Protein AF-A0AAW0W9K1-F1 (afdb_monomer_lite)

Secondary structure (DSSP, 8-state):
-----TT--HHHHHHHHHHHHHHHHHS--------HHHHHHSSTTTT---SSHHHHHHHHHH-SBTTBSS--HHHHHHHHH----S--TT-HHHHHHHHHHHHS-HHHHTTSPPPPTT-S----S----TTSS-HHHHHHHHHHHHHHHHHHHHHHTT-HHHHHHHHHIIIIIIIIIIIHHHHHHHHTSS-HHHHHHHHHHHHHHHHHHHHHHTTT-HHHHHHHHTTSPPSSTT--SSGGGSPPPPHHHHGGG--HHHHHHHHHHHHHHHHHHHHHHHTT--TTS-EEEEEEESSHHHHHHHHHTHHHHHHHHTEEEEEEESSPPTT-EEEEEETTEEEEEE--

Radius of gyration: 24.86 Å; chains: 1; bounding box: 57×65×50 Å

Structure (mmCIF, N/CA/C/O backbone):
data_AF-A0AAW0W9K1-F1
#
_entry.id   AF-A0AAW0W9K1-F1
#
loop_
_atom_site.group_PDB
_atom_site.id
_atom_site.type_symbol
_atom_site.label_atom_id
_atom_site.label_alt_id
_atom_site.label_comp_id
_atom_site.label_asym_id
_atom_site.label_entity_id
_atom_site.label_seq_id
_atom_site.pdbx_PDB_ins_code
_atom_site.Cartn_x
_atom_site.Cartn_y
_atom_site.Cartn_z
_atom_site.occupancy
_atom_site.B_iso_or_equiv
_atom_site.auth_seq_id
_atom_site.auth_comp_id
_atom_site.auth_asym_id
_atom_site.auth_atom_id
_atom_site.pdbx_PDB_model_num
ATOM 1 N N . MET A 1 1 ? -14.423 11.095 -11.049 1.00 31.77 1 MET A N 1
ATOM 2 C CA . MET A 1 1 ? -13.761 12.255 -11.684 1.00 31.77 1 MET A CA 1
ATOM 3 C C . MET A 1 1 ? -13.538 13.307 -10.612 1.00 31.77 1 MET A C 1
ATOM 5 O O . MET A 1 1 ? -14.506 13.911 -10.169 1.00 31.77 1 MET A O 1
ATOM 9 N N . MET A 1 2 ? -12.306 13.448 -10.113 1.00 26.94 2 MET A N 1
ATOM 10 C CA . MET A 1 2 ? -11.970 14.554 -9.212 1.00 26.94 2 MET A CA 1
ATOM 11 C C . MET A 1 2 ? -12.213 15.862 -9.958 1.00 26.94 2 MET A C 1
ATOM 13 O O . MET A 1 2 ? -11.705 16.059 -11.059 1.00 26.94 2 MET A O 1
ATOM 17 N N . ASN A 1 3 ? -13.048 16.708 -9.366 1.00 25.22 3 ASN A N 1
ATOM 18 C CA . ASN A 1 3 ? -13.395 18.020 -9.876 1.00 25.22 3 ASN A CA 1
ATOM 19 C C . ASN A 1 3 ? -12.172 18.924 -9.666 1.00 25.22 3 ASN A C 1
ATOM 21 O O . ASN A 1 3 ? -12.017 19.556 -8.623 1.00 25.22 3 ASN A O 1
ATOM 25 N N . ILE A 1 4 ? -11.244 18.884 -10.621 1.00 32.34 4 ILE A N 1
ATOM 26 C CA . ILE A 1 4 ? -10.146 19.842 -10.719 1.00 32.34 4 ILE A CA 1
ATOM 27 C C . ILE A 1 4 ? -10.834 21.186 -10.947 1.00 32.34 4 ILE A C 1
ATOM 29 O O . ILE A 1 4 ? -11.556 21.341 -11.932 1.00 32.34 4 ILE A O 1
ATOM 33 N N . GLY A 1 5 ? -10.719 22.093 -9.976 1.00 33.09 5 GLY A N 1
ATOM 34 C CA . GLY A 1 5 ? -11.473 23.342 -9.936 1.00 33.09 5 GLY A CA 1
ATOM 35 C C . GLY A 1 5 ? -11.502 24.048 -11.291 1.00 33.09 5 GLY A C 1
ATOM 36 O O . GLY A 1 5 ? -10.488 24.166 -11.978 1.00 33.09 5 GLY A O 1
ATOM 37 N N . THR A 1 6 ? -12.680 24.548 -11.653 1.00 34.44 6 THR A N 1
ATOM 38 C CA . THR A 1 6 ? -13.016 25.268 -12.893 1.00 34.44 6 THR A CA 1
ATOM 39 C C . THR A 1 6 ? -12.238 26.579 -13.107 1.00 34.44 6 THR A C 1
ATOM 41 O O . THR A 1 6 ? -12.632 27.405 -13.926 1.00 34.44 6 THR A O 1
ATOM 44 N N . SER A 1 7 ? -11.146 26.806 -12.375 1.00 39.44 7 SER A N 1
ATOM 45 C CA . SER A 1 7 ? -10.300 27.996 -12.438 1.00 39.44 7 SER A CA 1
ATOM 46 C C . SER A 1 7 ? -8.944 27.765 -13.111 1.00 39.44 7 SER A C 1
ATOM 48 O O . SER A 1 7 ? -8.273 28.744 -13.433 1.00 39.44 7 SER A O 1
ATOM 50 N N . PHE A 1 8 ? -8.524 26.521 -13.376 1.00 39.62 8 PHE A N 1
ATOM 51 C CA . PHE A 1 8 ? -7.256 26.295 -14.073 1.00 39.62 8 PHE A CA 1
ATOM 52 C C . PHE A 1 8 ? -7.430 26.489 -15.583 1.00 39.62 8 PHE A C 1
ATOM 54 O O . PHE A 1 8 ? -7.832 25.581 -16.307 1.00 39.62 8 PHE A O 1
ATOM 61 N N . LYS A 1 9 ? -7.137 27.703 -16.058 1.00 36.34 9 LYS A N 1
ATOM 62 C CA . LYS A 1 9 ? -7.071 28.047 -17.483 1.00 36.34 9 LYS A CA 1
ATOM 63 C C . LYS A 1 9 ? -5.614 27.962 -17.968 1.00 36.34 9 LYS A C 1
ATOM 65 O O . LYS A 1 9 ? -4.853 28.905 -17.740 1.00 36.34 9 LYS A O 1
ATOM 70 N N . PRO A 1 10 ? -5.215 26.898 -18.692 1.00 36.62 10 PRO A N 1
ATOM 71 C CA . PRO A 1 10 ? -3.811 26.634 -19.037 1.00 36.62 10 PRO A CA 1
ATOM 72 C C . PRO A 1 10 ? -3.158 27.745 -19.873 1.00 36.62 10 PRO A C 1
ATOM 74 O O . PRO A 1 10 ? -1.962 27.993 -19.781 1.00 36.62 10 PRO A O 1
ATOM 77 N N . TYR A 1 11 ? -3.951 28.438 -20.694 1.00 33.91 11 TYR A N 1
ATOM 78 C CA . TYR A 1 11 ? -3.460 29.483 -21.595 1.00 33.91 11 TYR A CA 1
ATOM 79 C C . TYR A 1 11 ? -3.303 30.856 -20.926 1.00 33.91 11 TYR A C 1
ATOM 81 O O . TYR A 1 11 ? -2.473 31.649 -21.370 1.00 33.91 11 TYR A O 1
ATOM 89 N N . GLU A 1 12 ? -4.075 31.150 -19.874 1.00 40.25 12 GLU A N 1
ATOM 90 C CA . GLU A 1 12 ? -3.893 32.369 -19.069 1.00 40.25 12 GLU A CA 1
ATOM 91 C C . GLU A 1 12 ? -2.700 32.192 -18.122 1.00 40.25 12 GLU A C 1
ATOM 93 O O . GLU A 1 12 ? -1.848 33.077 -18.066 1.00 40.25 12 GLU A O 1
ATOM 98 N N . SER A 1 13 ? -2.545 31.013 -17.505 1.00 48.06 13 SER A N 1
ATOM 99 C CA . SER A 1 13 ? -1.394 30.705 -16.647 1.00 48.06 13 SER A CA 1
ATOM 100 C C . SER A 1 13 ? -0.069 30.640 -17.411 1.00 48.06 13 SER A C 1
ATOM 102 O O . SER A 1 13 ? 0.932 31.096 -16.881 1.00 48.06 13 SER A O 1
ATOM 104 N N . LEU A 1 14 ? -0.039 30.171 -18.669 1.00 39.91 14 LEU A N 1
ATOM 105 C CA . LEU A 1 14 ? 1.158 30.203 -19.532 1.00 39.91 14 LEU A CA 1
ATOM 106 C C . LEU A 1 14 ? 1.544 31.614 -19.998 1.00 39.91 14 LEU A C 1
ATOM 108 O O . LEU A 1 14 ? 2.726 31.889 -20.209 1.00 39.91 14 LEU A O 1
ATOM 112 N N . LYS A 1 15 ? 0.570 32.514 -20.188 1.00 43.31 15 LYS A N 1
ATOM 113 C CA . LYS A 1 15 ? 0.836 33.928 -20.502 1.00 43.31 15 LYS A CA 1
ATOM 114 C C . LYS A 1 15 ? 1.307 34.687 -19.268 1.00 43.31 15 LYS A C 1
ATOM 116 O O . LYS A 1 15 ? 2.233 35.481 -19.387 1.00 43.31 15 LYS A O 1
ATOM 121 N N . GLU A 1 16 ? 0.719 34.408 -18.108 1.00 44.38 16 GLU A N 1
ATOM 122 C CA . GLU A 1 16 ? 1.184 34.888 -16.804 1.00 44.38 16 GLU A CA 1
ATOM 123 C C . GLU A 1 16 ? 2.591 34.359 -16.505 1.00 44.38 16 GLU A C 1
ATOM 125 O O . GLU A 1 16 ? 3.461 35.160 -16.200 1.00 44.38 16 GLU A O 1
ATOM 130 N N . LEU A 1 17 ? 2.880 33.071 -16.729 1.00 41.50 17 LEU A N 1
ATOM 131 C CA . LEU A 1 17 ? 4.225 32.489 -16.619 1.00 41.50 17 LEU A CA 1
ATOM 132 C C . LEU A 1 17 ? 5.210 33.142 -17.583 1.00 41.50 17 LEU A C 1
ATOM 134 O O . LEU A 1 17 ? 6.280 33.547 -17.156 1.00 41.50 17 LEU A O 1
ATOM 138 N N . HIS A 1 18 ? 4.867 33.319 -18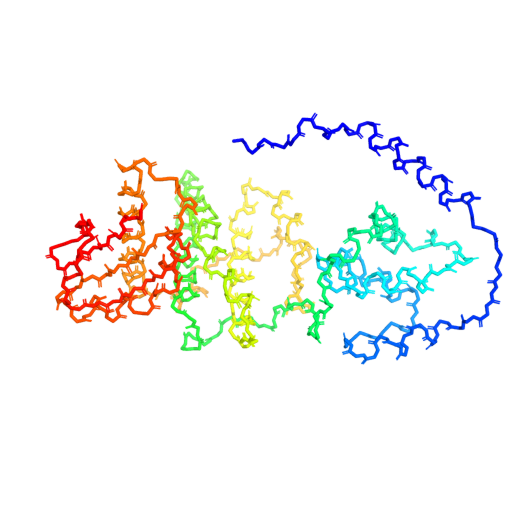.861 1.00 49.00 18 HIS A N 1
ATOM 139 C CA . HIS A 1 18 ? 5.739 34.030 -19.802 1.00 49.00 18 HIS A CA 1
ATOM 140 C C . HIS A 1 18 ? 5.954 35.492 -19.412 1.00 49.00 18 HIS A C 1
ATOM 142 O O . HIS A 1 18 ? 7.050 36.015 -19.595 1.00 49.00 18 HIS A O 1
ATOM 148 N N . LYS A 1 19 ? 4.930 36.158 -18.870 1.00 49.25 19 LYS A N 1
ATOM 149 C CA . LYS A 1 19 ? 5.015 37.532 -18.374 1.00 49.25 19 LYS A CA 1
ATOM 150 C C . LYS A 1 19 ? 5.842 37.600 -17.095 1.00 49.25 19 LYS A C 1
ATOM 152 O O . LYS A 1 19 ? 6.643 38.514 -16.982 1.00 49.25 19 LYS A O 1
ATOM 157 N N . MET A 1 20 ? 5.724 36.642 -16.181 1.00 46.06 20 MET A N 1
ATOM 158 C CA . MET A 1 20 ? 6.533 36.522 -14.965 1.00 46.06 20 MET A CA 1
ATOM 159 C C . MET A 1 20 ? 7.979 36.169 -15.299 1.00 46.06 20 MET A C 1
ATOM 161 O O . MET A 1 20 ? 8.873 36.781 -14.737 1.00 46.06 20 MET A O 1
ATOM 165 N N . VAL A 1 21 ? 8.222 35.278 -16.262 1.00 48.09 21 VAL A N 1
ATOM 166 C CA . VAL A 1 21 ? 9.557 34.960 -16.790 1.00 48.09 21 VAL A CA 1
ATOM 167 C C . VAL A 1 21 ? 10.165 36.192 -17.460 1.00 48.09 21 VAL A C 1
ATOM 169 O O . VAL A 1 21 ? 11.294 36.538 -17.137 1.00 48.09 21 VAL A O 1
ATOM 172 N N . LYS A 1 22 ? 9.415 36.933 -18.289 1.00 47.81 22 LYS A N 1
ATOM 173 C CA . LYS A 1 22 ? 9.872 38.217 -18.855 1.00 47.81 22 LYS A CA 1
ATOM 174 C C . LYS A 1 22 ? 10.127 39.283 -17.790 1.00 47.81 22 LYS A C 1
ATOM 176 O O . LYS A 1 22 ? 11.144 39.957 -17.834 1.00 47.81 22 LYS A O 1
ATOM 181 N N . THR A 1 23 ? 9.236 39.416 -16.811 1.00 41.53 23 THR A N 1
ATOM 182 C CA . THR A 1 23 ? 9.352 40.409 -15.729 1.00 41.53 23 THR A CA 1
ATOM 183 C C . THR A 1 23 ? 10.507 40.060 -14.788 1.00 41.53 23 THR A C 1
ATOM 185 O O . THR A 1 23 ? 11.193 40.957 -14.307 1.00 41.53 23 THR A O 1
ATOM 188 N N . ALA A 1 24 ? 10.763 38.770 -14.554 1.00 43.19 24 ALA A N 1
ATOM 189 C CA . ALA A 1 24 ? 11.923 38.273 -13.818 1.00 43.19 24 ALA A CA 1
ATOM 190 C C . ALA A 1 24 ? 13.224 38.445 -14.617 1.00 43.19 24 ALA A C 1
ATOM 192 O O . ALA A 1 24 ? 14.259 38.734 -14.028 1.00 43.19 24 ALA A O 1
ATOM 193 N N . GLN A 1 25 ? 13.174 38.335 -15.949 1.00 39.94 25 GLN A N 1
ATOM 194 C CA . GLN A 1 25 ? 14.300 38.636 -16.839 1.00 39.94 25 GLN A CA 1
ATOM 195 C C . GLN A 1 25 ? 14.608 40.144 -16.925 1.00 39.94 25 GLN A C 1
ATOM 197 O O . GLN A 1 25 ? 15.769 40.509 -17.081 1.00 39.94 25 GLN A O 1
ATOM 202 N N . GLU A 1 26 ? 13.607 41.024 -16.797 1.00 39.19 26 GLU A N 1
ATOM 203 C CA . GLU A 1 26 ? 13.750 42.483 -16.961 1.00 39.19 26 GLU A CA 1
ATOM 204 C C . GLU A 1 26 ? 14.045 43.257 -15.653 1.00 39.19 26 GLU A C 1
ATOM 206 O O . GLU A 1 26 ? 14.512 44.392 -15.721 1.00 39.19 26 GLU A O 1
ATOM 211 N N . LYS A 1 27 ? 13.820 42.683 -14.456 1.00 39.69 27 LYS A N 1
ATOM 212 C CA . LYS A 1 27 ? 13.984 43.391 -13.159 1.00 39.69 27 LYS A CA 1
ATOM 213 C C . LYS A 1 27 ? 15.337 43.242 -12.450 1.00 39.69 27 LYS A C 1
ATOM 215 O O . LYS A 1 27 ? 15.500 43.795 -11.363 1.00 39.69 27 LYS A O 1
ATOM 220 N N . VAL A 1 28 ? 16.314 42.535 -13.012 1.00 36.81 28 VAL A N 1
ATOM 221 C CA . VAL A 1 28 ? 17.568 42.234 -12.296 1.00 36.81 28 VAL A CA 1
ATOM 222 C C . VAL A 1 28 ? 18.696 43.165 -12.753 1.00 36.81 28 VAL A C 1
ATOM 224 O O . VAL A 1 28 ? 19.412 42.875 -13.706 1.00 36.81 28 VAL A O 1
ATOM 227 N N . MET A 1 29 ? 18.872 44.290 -12.049 1.00 30.08 29 MET A N 1
ATOM 228 C CA . MET A 1 29 ? 20.077 45.126 -12.127 1.00 30.08 29 MET A CA 1
ATOM 229 C C . MET A 1 29 ? 20.538 45.623 -10.734 1.00 30.08 29 MET A C 1
ATOM 231 O O . MET A 1 29 ? 19.895 46.469 -10.127 1.00 30.08 29 MET A O 1
ATOM 235 N N . VAL A 1 30 ? 21.720 45.117 -10.332 1.00 35.28 30 VAL A N 1
ATOM 236 C CA . VAL A 1 30 ? 22.804 45.678 -9.473 1.00 35.28 30 VAL A CA 1
ATOM 237 C C . VAL A 1 30 ? 22.612 45.849 -7.940 1.00 35.28 30 VAL A C 1
ATOM 239 O O . VAL A 1 30 ? 21.916 46.749 -7.494 1.00 35.28 30 VAL A O 1
ATOM 242 N N . GLN A 1 31 ? 23.358 45.077 -7.124 1.00 32.41 31 GLN A N 1
ATOM 243 C CA . GLN A 1 31 ? 24.575 45.445 -6.338 1.00 32.41 31 GLN A CA 1
ATOM 244 C C . GLN A 1 31 ? 25.013 44.253 -5.446 1.00 32.41 31 GLN A C 1
ATOM 246 O O . GLN A 1 31 ? 24.199 43.632 -4.773 1.00 32.41 31 GLN A O 1
ATOM 251 N N . THR A 1 32 ? 26.303 43.902 -5.478 1.00 36.78 32 THR A N 1
ATOM 252 C CA . THR A 1 32 ? 26.919 42.729 -4.817 1.00 36.78 32 THR A CA 1
ATOM 253 C C . THR A 1 32 ? 27.469 43.063 -3.435 1.00 36.78 32 THR A C 1
ATOM 255 O O . THR A 1 32 ? 28.035 44.144 -3.306 1.00 36.78 32 THR A O 1
ATOM 258 N N . ASN A 1 33 ? 27.444 42.123 -2.471 1.00 36.28 33 ASN A N 1
ATOM 259 C CA . ASN A 1 33 ? 28.525 42.024 -1.466 1.00 36.28 33 ASN A CA 1
ATOM 260 C C . ASN A 1 33 ? 28.631 40.726 -0.625 1.00 36.28 33 ASN A C 1
ATOM 262 O O . ASN A 1 33 ? 29.348 40.736 0.375 1.00 36.28 33 ASN A O 1
ATOM 266 N N . THR A 1 34 ? 28.025 39.592 -1.000 1.00 41.81 34 THR A N 1
ATOM 267 C CA . THR A 1 34 ? 28.173 38.350 -0.204 1.00 41.81 34 THR A CA 1
ATOM 268 C C . THR A 1 34 ? 28.628 37.152 -1.043 1.00 41.81 34 THR A C 1
ATOM 270 O O . THR A 1 34 ? 27.971 36.821 -2.030 1.00 41.81 34 THR A O 1
ATOM 273 N N . PRO A 1 35 ? 29.748 36.488 -0.687 1.00 44.81 35 PRO A N 1
ATOM 274 C CA . PRO A 1 35 ? 30.224 35.305 -1.398 1.00 44.81 35 PRO A CA 1
ATOM 275 C C . PRO A 1 35 ? 29.317 34.088 -1.152 1.00 44.81 35 PRO A C 1
ATOM 277 O O . PRO A 1 35 ? 28.774 33.908 -0.063 1.00 44.81 35 PRO A O 1
ATOM 280 N N . PHE A 1 36 ? 29.194 33.221 -2.164 1.00 46.78 36 PHE A N 1
ATOM 281 C CA . PHE A 1 36 ? 28.363 32.003 -2.152 1.00 46.78 36 PHE A CA 1
ATOM 282 C C . PHE A 1 36 ? 28.720 31.024 -1.011 1.00 46.78 36 PHE A C 1
ATOM 284 O O . PHE A 1 36 ? 27.867 30.288 -0.531 1.00 46.78 36 PHE A O 1
ATOM 291 N N . SER A 1 37 ? 29.950 31.074 -0.491 1.00 43.03 37 SER A N 1
ATOM 292 C CA . SER A 1 37 ? 30.383 30.312 0.691 1.00 43.03 37 SER A CA 1
ATOM 293 C C . SER A 1 37 ? 29.720 30.753 2.006 1.00 43.03 37 SER A C 1
ATOM 295 O O . SER A 1 37 ? 29.687 29.986 2.966 1.00 43.03 37 SER A O 1
ATOM 297 N N . SER A 1 38 ? 29.169 31.969 2.075 1.00 44.28 38 SER A N 1
ATOM 298 C CA . SER A 1 38 ? 28.389 32.440 3.228 1.00 44.28 38 SER A CA 1
ATOM 299 C C . SER A 1 38 ? 26.929 31.974 3.180 1.00 44.28 38 SER A C 1
ATOM 301 O O . SER A 1 38 ? 26.322 31.829 4.239 1.00 44.28 38 SER A O 1
ATOM 303 N N . LEU A 1 39 ? 26.386 31.690 1.984 1.00 47.09 39 LEU A N 1
ATOM 304 C CA . LEU A 1 39 ? 25.030 31.144 1.797 1.00 47.09 39 LEU A CA 1
ATOM 305 C C . LEU A 1 39 ? 24.888 29.735 2.398 1.00 47.09 39 LEU A C 1
ATOM 307 O O . LEU A 1 39 ? 23.834 29.374 2.909 1.00 47.09 39 LEU A O 1
ATOM 311 N N . THR A 1 40 ? 25.956 28.941 2.366 1.00 44.16 40 THR A N 1
ATOM 312 C CA . THR A 1 40 ? 25.930 27.517 2.736 1.00 44.16 40 THR A CA 1
ATOM 313 C C . THR A 1 40 ? 26.240 27.278 4.212 1.00 44.16 40 THR A C 1
ATOM 315 O O . THR A 1 40 ? 25.810 26.281 4.786 1.00 44.16 40 THR A O 1
ATOM 318 N N . ASN A 1 41 ? 26.909 28.230 4.872 1.00 42.56 41 ASN A N 1
ATOM 319 C CA . ASN A 1 41 ? 27.214 28.163 6.304 1.00 42.56 41 ASN A CA 1
ATOM 320 C C . ASN A 1 41 ? 25.976 28.318 7.209 1.00 42.56 41 ASN A C 1
ATOM 322 O O . ASN A 1 41 ? 26.016 27.852 8.344 1.00 42.56 41 ASN A O 1
ATOM 326 N N . HIS A 1 42 ? 24.886 28.941 6.738 1.00 41.19 42 HIS A N 1
ATOM 327 C CA . HIS A 1 42 ? 23.617 29.034 7.486 1.00 41.19 42 HIS A CA 1
ATOM 328 C C . HIS A 1 42 ? 22.713 27.804 7.309 1.00 41.19 42 HIS A C 1
ATOM 330 O O . HIS A 1 42 ? 21.875 27.536 8.161 1.00 41.19 42 HIS A O 1
ATOM 336 N N . ILE A 1 43 ? 22.930 27.014 6.254 1.00 45.31 43 ILE A N 1
ATOM 337 C CA . ILE A 1 43 ? 22.190 25.769 5.967 1.00 45.31 43 ILE A CA 1
ATOM 338 C C . ILE A 1 43 ? 22.866 24.557 6.651 1.00 45.31 43 ILE A C 1
ATOM 340 O O . ILE A 1 43 ? 22.422 23.418 6.548 1.00 45.31 43 ILE A O 1
ATOM 344 N N . ARG A 1 44 ? 23.916 24.812 7.448 1.00 41.00 44 ARG A N 1
ATOM 345 C CA . ARG A 1 44 ? 24.716 23.821 8.186 1.00 41.00 44 ARG A CA 1
ATOM 346 C C . ARG A 1 44 ? 23.909 22.953 9.165 1.00 41.00 44 ARG A C 1
ATOM 348 O O . ARG A 1 44 ? 24.422 21.925 9.585 1.00 41.00 44 ARG A O 1
ATOM 355 N N . ASN A 1 45 ? 22.674 23.336 9.497 1.00 34.50 45 ASN A N 1
ATOM 356 C CA . ASN A 1 45 ? 21.811 22.576 10.403 1.00 34.50 45 ASN A CA 1
ATOM 357 C C . ASN A 1 45 ? 20.995 21.456 9.728 1.00 34.50 45 ASN A C 1
ATOM 359 O O . ASN A 1 45 ? 20.499 20.603 10.452 1.00 34.50 45 ASN A O 1
ATOM 363 N N . ASN A 1 46 ? 20.906 21.401 8.389 1.00 42.69 46 ASN A N 1
ATOM 364 C CA . ASN A 1 46 ? 19.980 20.491 7.686 1.00 42.69 46 ASN A CA 1
ATOM 365 C C . ASN A 1 46 ? 20.673 19.495 6.731 1.00 42.69 46 ASN A C 1
ATOM 367 O O . ASN A 1 46 ? 20.107 19.135 5.710 1.00 42.69 46 ASN A O 1
ATOM 371 N N . ASN A 1 47 ? 21.905 19.054 7.019 1.00 45.81 47 ASN A N 1
ATOM 372 C CA . ASN A 1 47 ? 22.625 17.989 6.284 1.00 45.81 47 ASN A CA 1
ATOM 373 C C . ASN A 1 47 ? 22.956 18.213 4.785 1.00 45.81 47 ASN A C 1
ATOM 375 O O . ASN A 1 47 ? 23.602 17.352 4.186 1.00 45.81 47 ASN A O 1
ATOM 379 N N . TYR A 1 48 ? 22.635 19.363 4.180 1.00 51.62 48 TYR A N 1
ATOM 380 C CA . TYR A 1 48 ? 23.022 19.671 2.795 1.00 51.62 48 TYR A CA 1
ATOM 381 C C . TYR A 1 48 ? 24.144 20.701 2.693 1.00 51.62 48 TYR A C 1
ATOM 383 O O . TYR A 1 48 ? 24.074 21.807 3.232 1.00 51.62 48 TYR A O 1
ATOM 391 N N . HIS A 1 49 ? 25.172 20.353 1.923 1.00 54.19 49 HIS A N 1
ATOM 392 C CA . HIS A 1 49 ? 26.282 21.234 1.585 1.00 54.19 49 HIS A CA 1
ATOM 393 C C . HIS A 1 49 ? 26.395 21.346 0.062 1.00 54.19 49 HIS A C 1
ATOM 395 O O . HIS A 1 49 ? 26.889 20.425 -0.579 1.00 54.19 49 HIS A O 1
ATOM 401 N N . TRP A 1 50 ? 25.962 22.472 -0.517 1.00 63.28 50 TRP A N 1
ATOM 402 C CA . TRP A 1 50 ? 26.234 22.787 -1.927 1.00 63.28 50 TRP A CA 1
ATOM 403 C C . TRP A 1 50 ? 27.435 23.726 -2.015 1.00 63.28 50 TRP A C 1
ATOM 405 O O . TRP A 1 50 ? 27.353 24.884 -1.626 1.00 63.28 50 TRP A O 1
ATOM 415 N N . GLY A 1 51 ? 28.562 23.258 -2.535 1.00 58.41 51 GLY A N 1
ATOM 416 C CA . GLY A 1 51 ? 29.748 24.076 -2.785 1.00 58.41 51 GLY A CA 1
ATOM 417 C C . GLY A 1 51 ? 29.579 25.062 -3.946 1.00 58.41 51 GLY A C 1
ATOM 418 O O . GLY A 1 51 ? 30.332 26.034 -4.041 1.00 58.41 51 GLY A O 1
ATOM 419 N N . SER A 1 52 ? 28.586 24.852 -4.819 1.00 69.75 52 SER A N 1
ATOM 420 C CA . SER A 1 52 ? 28.373 25.647 -6.034 1.00 69.75 52 SER A CA 1
ATOM 421 C C . SER A 1 52 ? 26.907 25.688 -6.502 1.00 69.75 52 SER A C 1
ATOM 423 O O . SER A 1 52 ? 26.098 24.825 -6.165 1.00 69.75 52 SER A O 1
ATOM 425 N N . LEU A 1 53 ? 26.564 26.670 -7.352 1.00 77.06 53 LEU A N 1
ATOM 426 C CA . LEU A 1 53 ? 25.265 26.716 -8.051 1.00 77.06 53 LEU A CA 1
ATOM 427 C C . LEU A 1 53 ? 25.047 25.501 -8.970 1.00 77.06 53 LEU A C 1
ATOM 429 O O . LEU A 1 53 ? 23.908 25.100 -9.200 1.00 77.06 53 LEU A O 1
ATOM 433 N N . SER A 1 54 ? 26.134 24.907 -9.474 1.00 77.19 54 SER A N 1
ATOM 434 C CA . SER A 1 54 ? 26.081 23.704 -10.305 1.00 77.19 54 SER A CA 1
ATOM 435 C C . SER A 1 54 ? 25.609 22.490 -9.507 1.00 77.19 54 SER A C 1
ATOM 437 O O . SER A 1 54 ? 24.758 21.748 -9.984 1.00 77.19 54 SER A O 1
ATOM 439 N N . GLU A 1 55 ? 26.111 22.304 -8.285 1.00 75.44 55 GLU A N 1
ATOM 440 C CA . GLU A 1 55 ? 25.691 21.204 -7.403 1.00 75.44 55 GLU A CA 1
ATOM 441 C C . GLU A 1 55 ? 24.227 21.331 -6.979 1.00 75.44 55 GLU A C 1
ATOM 443 O O . GLU A 1 55 ? 23.488 20.345 -6.957 1.00 75.44 55 GLU A O 1
ATOM 448 N N . LEU A 1 56 ? 23.776 22.555 -6.700 1.00 80.25 56 LEU A N 1
ATOM 449 C CA . LEU A 1 56 ? 22.370 22.816 -6.409 1.00 80.25 56 LEU A CA 1
ATOM 450 C C . LEU A 1 56 ? 21.480 22.523 -7.631 1.00 80.25 56 LEU A C 1
ATOM 452 O O . LEU A 1 56 ? 20.423 21.912 -7.492 1.00 80.25 56 LEU A O 1
ATOM 456 N N . ASN A 1 57 ? 21.909 22.909 -8.838 1.00 83.62 57 ASN A N 1
ATOM 457 C CA . ASN A 1 57 ? 21.186 22.595 -10.072 1.00 83.62 57 ASN A CA 1
ATOM 458 C C . ASN A 1 57 ? 21.102 21.081 -10.331 1.00 83.62 57 ASN A C 1
ATOM 460 O O . ASN A 1 57 ? 20.040 20.605 -10.726 1.00 83.62 57 ASN A O 1
ATOM 464 N N . GLU A 1 58 ? 22.177 20.328 -10.081 1.00 81.44 58 GLU A N 1
ATOM 465 C CA . GLU A 1 58 ? 22.143 18.861 -10.170 1.00 81.44 58 GLU A CA 1
ATOM 466 C C . GLU A 1 58 ? 21.235 18.239 -9.103 1.00 81.44 58 GLU A C 1
ATOM 468 O O . GLU A 1 58 ? 20.518 17.288 -9.390 1.00 81.44 58 GLU A O 1
ATOM 473 N N . THR A 1 59 ? 21.169 18.802 -7.896 1.00 79.06 59 THR A N 1
ATOM 474 C CA . THR A 1 59 ? 20.227 18.332 -6.863 1.00 79.06 59 THR A CA 1
ATOM 475 C C . THR A 1 59 ? 18.773 18.555 -7.306 1.00 79.06 59 THR A C 1
ATOM 477 O O . THR A 1 59 ? 17.952 17.637 -7.308 1.00 79.06 59 THR A O 1
ATOM 480 N N . LEU A 1 60 ? 18.458 19.761 -7.789 1.00 81.44 60 LEU A N 1
ATOM 481 C CA . LEU A 1 60 ? 17.120 20.149 -8.260 1.00 81.44 60 LEU A CA 1
ATOM 482 C C . LEU A 1 60 ? 16.708 19.481 -9.583 1.00 81.44 60 LEU A C 1
ATOM 484 O O . LEU A 1 60 ? 15.558 19.596 -10.016 1.00 81.44 60 LEU A O 1
ATOM 488 N N . LYS A 1 61 ? 17.623 18.772 -10.245 1.00 81.31 61 LYS A N 1
ATOM 489 C CA . LYS A 1 61 ? 17.291 17.879 -11.357 1.00 81.31 61 LYS A CA 1
ATOM 490 C C . LYS A 1 61 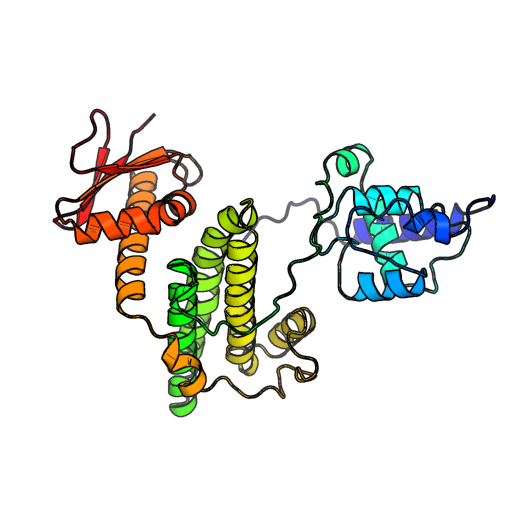? 16.450 16.694 -10.884 1.00 81.31 61 LYS A C 1
ATOM 492 O O . LYS A 1 61 ? 15.524 16.296 -11.587 1.00 81.31 61 LYS A O 1
ATOM 497 N N . HIS A 1 62 ? 16.764 16.165 -9.703 1.00 72.94 62 HIS A N 1
ATOM 498 C CA . HIS A 1 62 ? 16.119 14.987 -9.122 1.00 72.94 62 HIS A CA 1
ATOM 499 C C . HIS A 1 62 ? 14.979 15.347 -8.164 1.00 72.94 62 HIS A C 1
ATOM 501 O O . HIS A 1 62 ? 14.032 14.576 -8.023 1.00 72.94 62 HIS A O 1
ATOM 507 N N . PHE A 1 63 ? 15.034 16.534 -7.558 1.00 76.50 63 PHE A N 1
ATOM 508 C CA . PHE A 1 63 ? 14.055 16.993 -6.577 1.00 76.50 63 PHE A CA 1
ATOM 509 C C . PHE A 1 63 ? 13.299 18.240 -7.053 1.00 76.50 63 PHE A C 1
ATOM 511 O O . PHE A 1 63 ? 13.830 19.089 -7.778 1.00 76.50 63 PHE A O 1
ATOM 518 N N . SER A 1 64 ? 12.024 18.351 -6.669 1.00 78.31 64 SER A N 1
ATOM 519 C CA . SER A 1 64 ? 11.210 19.537 -6.980 1.00 78.31 64 SER A CA 1
ATOM 520 C C . SER A 1 64 ? 11.664 20.752 -6.172 1.00 78.31 64 SER A C 1
ATOM 522 O O . SER A 1 64 ? 11.604 21.873 -6.679 1.00 78.31 64 SER A O 1
ATOM 524 N N . TYR A 1 65 ? 12.149 20.508 -4.954 1.00 83.56 65 TYR A N 1
ATOM 525 C CA . TYR A 1 65 ? 12.575 21.485 -3.960 1.00 83.56 65 TYR A CA 1
ATOM 526 C C . TYR A 1 65 ? 13.903 21.068 -3.335 1.00 83.56 65 TYR A C 1
ATOM 528 O O . TYR A 1 65 ? 14.397 19.961 -3.552 1.00 83.56 65 TYR A O 1
ATOM 536 N N . VAL A 1 66 ? 14.484 21.978 -2.566 1.00 78.81 66 VAL A N 1
ATOM 537 C CA . VAL A 1 66 ? 15.785 21.807 -1.921 1.00 78.81 66 VAL A CA 1
ATOM 538 C C . VAL A 1 66 ? 15.785 20.627 -0.949 1.00 78.81 66 VAL A C 1
ATOM 540 O O . VAL A 1 66 ? 16.772 19.903 -0.872 1.00 78.81 66 VAL A O 1
ATOM 543 N N . ASP A 1 67 ? 14.663 20.411 -0.265 1.00 71.00 67 ASP A N 1
ATOM 544 C CA . ASP A 1 67 ? 14.479 19.340 0.716 1.00 71.00 67 ASP A CA 1
ATOM 545 C C . ASP A 1 67 ? 13.541 18.222 0.209 1.00 71.00 67 ASP A C 1
ATOM 547 O O . ASP A 1 67 ? 12.749 17.635 0.943 1.00 71.00 67 ASP A O 1
ATOM 551 N N . GLY A 1 68 ? 13.585 17.936 -1.097 1.00 73.06 68 GLY A N 1
ATOM 552 C CA . GLY A 1 68 ? 12.830 16.842 -1.712 1.00 73.06 68 GLY A CA 1
ATOM 553 C C . GLY A 1 68 ? 11.645 17.303 -2.564 1.00 73.06 68 GLY A C 1
ATOM 554 O O . GLY A 1 68 ? 11.814 17.969 -3.588 1.00 73.06 68 GLY A O 1
ATOM 555 N N . PHE A 1 69 ? 10.428 16.877 -2.213 1.00 72.88 69 PHE A N 1
ATOM 556 C CA . PHE A 1 69 ? 9.241 17.033 -3.076 1.00 72.88 69 PHE A CA 1
ATOM 557 C C . PHE A 1 69 ? 8.200 18.032 -2.572 1.00 72.88 69 PHE A C 1
ATOM 559 O O . PHE A 1 69 ? 7.262 18.341 -3.305 1.00 72.88 69 PHE A O 1
ATOM 566 N N . THR A 1 70 ? 8.382 18.576 -1.372 1.00 74.12 70 THR A N 1
ATOM 567 C CA . THR A 1 70 ? 7.521 19.613 -0.791 1.00 74.12 70 THR A CA 1
ATOM 568 C C . THR A 1 70 ? 8.321 20.885 -0.533 1.00 74.12 70 THR A C 1
ATOM 570 O O . THR A 1 70 ? 9.480 20.775 -0.138 1.00 74.12 70 THR A O 1
ATOM 573 N N . PRO A 1 71 ? 7.731 22.078 -0.720 1.00 82.56 71 PRO A N 1
ATOM 574 C CA . PRO A 1 71 ? 8.406 23.321 -0.374 1.00 82.56 71 PRO A CA 1
ATOM 575 C C . PRO A 1 71 ? 8.564 23.432 1.146 1.00 82.56 71 PRO A C 1
ATOM 577 O O . PRO A 1 71 ? 7.638 23.104 1.890 1.00 82.56 71 PRO A O 1
ATOM 580 N N . THR A 1 72 ? 9.717 23.919 1.597 1.00 83.00 72 THR A N 1
ATOM 581 C CA . THR A 1 72 ? 10.057 24.059 3.023 1.00 83.00 72 THR A CA 1
ATOM 582 C C . THR A 1 72 ? 10.577 25.461 3.356 1.00 83.00 72 THR A C 1
ATOM 584 O O . THR A 1 72 ? 10.883 26.259 2.463 1.00 83.00 72 THR A O 1
ATOM 587 N N . GLN A 1 73 ? 10.753 25.762 4.647 1.00 83.00 73 GLN A N 1
ATOM 588 C CA . GLN A 1 73 ? 11.441 26.987 5.086 1.00 83.00 73 GLN A CA 1
ATOM 589 C C . GLN A 1 73 ? 12.902 27.074 4.600 1.00 83.00 73 GLN A C 1
ATOM 591 O O . GLN A 1 73 ? 13.434 28.181 4.446 1.00 83.00 73 GLN A O 1
ATOM 596 N N . ALA A 1 74 ? 13.545 25.945 4.265 1.00 78.38 74 ALA A N 1
ATOM 597 C CA . ALA A 1 74 ? 14.867 25.956 3.636 1.00 78.38 74 ALA A CA 1
ATOM 598 C C . ALA A 1 74 ? 14.812 26.537 2.217 1.00 78.38 74 ALA A C 1
ATOM 600 O O . ALA A 1 74 ? 15.678 27.333 1.856 1.00 78.38 74 ALA A O 1
ATOM 601 N N . ASP A 1 75 ? 13.774 26.219 1.436 1.00 82.38 75 ASP A N 1
ATOM 602 C CA . ASP A 1 75 ? 13.574 26.805 0.109 1.00 82.38 75 ASP A CA 1
ATOM 603 C C . ASP A 1 75 ? 13.330 28.314 0.191 1.00 82.38 75 ASP A C 1
ATOM 605 O O . ASP A 1 75 ? 13.895 29.079 -0.590 1.00 82.38 75 ASP A O 1
ATOM 609 N N . VAL A 1 76 ? 12.512 28.759 1.152 1.00 81.81 76 VAL A N 1
ATOM 610 C CA . VAL A 1 76 ? 12.220 30.186 1.374 1.00 81.81 76 VAL A CA 1
ATOM 611 C C . VAL A 1 76 ? 13.497 30.947 1.717 1.00 81.81 76 VAL A C 1
ATOM 613 O O . VAL A 1 76 ? 13.794 31.969 1.092 1.00 81.81 76 VAL A O 1
ATOM 616 N N . SER A 1 77 ? 14.278 30.415 2.657 1.00 78.19 77 SER A N 1
ATOM 617 C CA . SER A 1 77 ? 15.572 30.973 3.050 1.00 78.19 77 SER A CA 1
ATOM 618 C C . SER A 1 77 ? 16.527 31.028 1.861 1.00 78.19 77 SER A C 1
ATOM 620 O O . SER A 1 77 ? 17.119 32.071 1.589 1.00 78.19 77 SER A O 1
ATOM 622 N N . LEU A 1 78 ? 16.626 29.941 1.090 1.00 78.75 78 LEU A N 1
ATOM 623 C CA . LEU A 1 78 ? 17.494 29.873 -0.079 1.00 78.75 78 LEU A CA 1
ATOM 624 C C . LEU A 1 78 ? 17.081 30.902 -1.142 1.00 78.75 78 LEU A C 1
ATOM 626 O O . LEU A 1 78 ? 17.947 31.573 -1.687 1.00 78.75 78 LEU A O 1
ATOM 630 N N . VAL A 1 79 ? 15.785 31.091 -1.410 1.00 79.56 79 VAL A N 1
ATOM 631 C CA . VAL A 1 79 ? 15.290 32.109 -2.359 1.00 79.56 79 VAL A CA 1
ATOM 632 C C . VAL A 1 79 ? 15.581 33.530 -1.886 1.00 79.56 79 VAL A C 1
ATOM 634 O O . VAL A 1 79 ? 15.984 34.362 -2.695 1.00 79.56 79 VAL A O 1
ATOM 637 N N . GLN A 1 80 ? 15.399 33.819 -0.594 1.00 75.25 80 GLN A N 1
ATOM 638 C CA . GLN A 1 80 ? 15.728 35.128 -0.019 1.00 75.25 80 GLN A CA 1
ATOM 639 C C . GLN A 1 80 ? 17.231 35.422 -0.103 1.00 75.25 80 GLN A C 1
ATOM 641 O O . GLN A 1 80 ? 17.631 36.557 -0.366 1.00 75.25 80 GLN A O 1
ATOM 646 N N . MET A 1 81 ? 18.066 34.398 0.092 1.00 69.31 81 MET A N 1
ATOM 647 C CA . MET A 1 81 ? 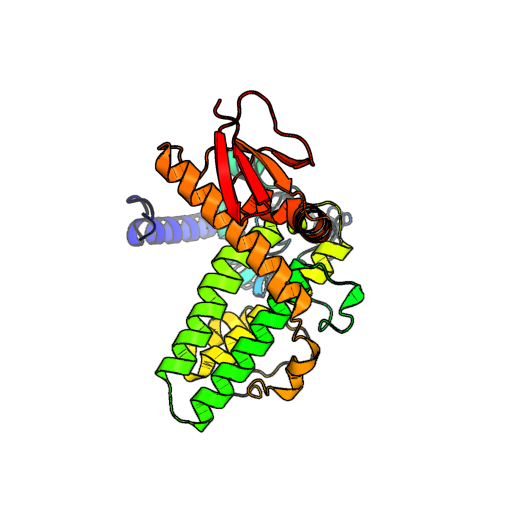19.519 34.515 -0.020 1.00 69.31 81 MET A CA 1
ATOM 648 C C . MET A 1 81 ? 19.994 34.567 -1.479 1.00 69.31 81 MET A C 1
ATOM 650 O O . MET A 1 81 ? 20.967 35.258 -1.786 1.00 69.31 81 MET A O 1
ATOM 654 N N . LEU A 1 82 ? 19.307 33.872 -2.391 1.00 69.88 82 LEU A N 1
ATOM 655 C CA . LEU A 1 82 ? 19.495 33.922 -3.842 1.00 69.88 82 LEU A CA 1
ATOM 656 C C . LEU A 1 82 ? 18.919 35.228 -4.404 1.00 69.88 82 LEU A C 1
ATOM 658 O O . LEU A 1 82 ? 18.050 35.252 -5.274 1.00 69.88 82 LEU A O 1
ATOM 662 N N . ASN A 1 83 ? 19.469 36.347 -3.947 1.00 58.47 83 ASN A N 1
ATOM 663 C CA . ASN A 1 83 ? 19.279 37.653 -4.560 1.00 58.47 83 ASN A CA 1
ATOM 664 C C . ASN A 1 83 ? 20.290 37.794 -5.715 1.00 58.47 83 ASN A C 1
ATOM 666 O O . ASN A 1 83 ? 21.243 38.575 -5.672 1.00 58.47 83 ASN A O 1
ATOM 670 N N . VAL A 1 84 ? 20.171 36.899 -6.702 1.00 52.69 84 VAL A N 1
ATOM 671 C CA . VAL A 1 84 ? 21.228 36.636 -7.687 1.00 52.69 84 VAL A CA 1
ATOM 672 C C . VAL A 1 84 ? 21.249 37.741 -8.743 1.00 52.69 84 VAL A C 1
ATOM 674 O O . VAL A 1 84 ? 20.447 37.755 -9.669 1.00 52.69 84 VAL A O 1
ATOM 677 N N . GLY A 1 85 ? 22.231 38.641 -8.652 1.00 51.38 85 GLY A N 1
ATOM 678 C CA . GLY A 1 85 ? 22.597 39.592 -9.714 1.00 51.38 85 GLY A CA 1
ATOM 679 C C . GLY A 1 85 ? 23.283 38.950 -10.935 1.00 51.38 85 GLY A C 1
ATOM 680 O O . GLY A 1 85 ? 23.928 39.641 -11.715 1.00 51.38 85 GLY A O 1
ATOM 681 N N . SER A 1 86 ? 23.192 37.628 -11.089 1.00 54.38 86 SER A N 1
ATOM 682 C CA . SER A 1 86 ? 23.790 36.820 -12.158 1.00 54.38 86 SER A CA 1
ATOM 683 C C . SER A 1 86 ? 22.686 36.028 -12.858 1.00 54.38 86 SER A C 1
ATOM 685 O O . SER A 1 86 ? 21.771 35.526 -12.212 1.00 54.38 86 SER A O 1
ATOM 687 N N . SER A 1 87 ? 22.763 35.902 -14.182 1.00 64.56 87 SER A N 1
ATOM 688 C CA . SER A 1 87 ? 21.764 35.161 -14.955 1.00 64.56 87 SER A CA 1
ATOM 689 C C . SER A 1 87 ? 21.729 33.689 -14.527 1.00 64.56 87 SER A C 1
ATOM 691 O O . SER A 1 87 ? 22.717 32.978 -14.692 1.00 64.56 87 SER A O 1
ATOM 693 N N . LEU A 1 88 ? 20.583 33.225 -14.017 1.00 73.31 88 LEU A N 1
ATOM 694 C CA . LEU A 1 88 ? 20.315 31.809 -13.713 1.00 73.31 88 LEU A CA 1
ATOM 695 C C . LEU A 1 88 ? 20.046 30.968 -14.975 1.00 73.31 88 LEU A C 1
ATOM 697 O O . LEU A 1 88 ? 19.846 29.762 -14.882 1.00 73.31 88 LEU A O 1
ATOM 701 N N . SER A 1 89 ? 20.068 31.586 -16.161 1.00 73.50 89 SER A N 1
ATOM 702 C CA . SER A 1 89 ? 19.812 30.924 -17.450 1.00 73.50 89 SER A CA 1
ATOM 703 C C . SER A 1 89 ? 20.682 29.685 -17.735 1.00 73.50 89 SER A C 1
ATOM 705 O O . SER A 1 89 ? 20.163 28.763 -18.358 1.00 73.50 89 SER A O 1
ATOM 707 N N . PRO A 1 90 ? 21.958 29.598 -17.291 1.00 82.56 90 PRO A N 1
ATOM 708 C CA . PRO A 1 90 ? 22.768 28.387 -17.459 1.00 82.56 90 PRO A CA 1
ATOM 709 C C . PRO A 1 90 ? 22.296 27.181 -16.628 1.00 82.56 90 PRO A C 1
ATOM 711 O O . PRO A 1 90 ? 22.733 26.065 -16.890 1.00 82.56 90 PRO A O 1
ATOM 714 N N . TYR A 1 91 ? 21.425 27.388 -15.635 1.00 83.81 91 TYR A N 1
ATOM 715 C CA . TYR A 1 91 ? 20.994 26.375 -14.671 1.00 83.81 91 TYR A CA 1
ATOM 716 C C . TYR A 1 91 ? 19.473 26.157 -14.772 1.00 83.81 91 TYR A C 1
ATOM 718 O O . TYR A 1 91 ? 18.706 26.773 -14.027 1.00 83.81 91 TYR A O 1
ATOM 726 N N . PRO A 1 92 ? 18.991 25.310 -15.700 1.00 83.12 92 PRO A N 1
ATOM 727 C CA . PRO A 1 92 ? 17.563 25.200 -16.002 1.00 83.12 92 PRO A CA 1
ATOM 728 C C . PRO A 1 92 ? 16.724 24.678 -14.826 1.00 83.12 92 PRO A C 1
ATOM 730 O O . PRO A 1 92 ? 15.599 25.140 -14.629 1.00 83.12 92 PRO A O 1
ATOM 733 N N . HIS A 1 93 ? 17.251 23.750 -14.021 1.00 84.56 93 HIS A N 1
ATOM 734 C CA . HIS A 1 93 ? 16.523 23.174 -12.884 1.00 84.56 93 HIS A CA 1
ATOM 735 C C . HIS A 1 93 ? 16.441 24.156 -11.717 1.00 84.56 93 HIS A C 1
ATOM 737 O O . HIS A 1 93 ? 15.380 24.306 -11.105 1.00 84.56 93 HIS A O 1
ATOM 743 N N . LEU A 1 94 ? 17.534 24.881 -11.474 1.00 84.62 94 LEU A N 1
ATOM 744 C CA . LEU A 1 94 ? 17.574 25.969 -10.506 1.00 84.62 94 LEU A CA 1
ATOM 745 C C . LEU A 1 94 ? 16.632 27.111 -10.906 1.00 84.62 94 LEU A C 1
ATOM 747 O O . LEU A 1 94 ? 15.872 27.595 -10.075 1.00 84.62 94 LEU A O 1
ATOM 751 N N . LEU A 1 95 ? 16.628 27.509 -12.182 1.00 82.31 95 LEU A N 1
ATOM 752 C CA . LEU A 1 95 ? 15.732 28.545 -12.694 1.00 82.31 95 LEU A CA 1
ATOM 753 C C . LEU A 1 95 ? 14.259 28.133 -12.563 1.00 82.31 95 LEU A C 1
ATOM 755 O O . LEU A 1 95 ? 13.448 28.917 -12.074 1.00 82.31 95 LEU A O 1
ATOM 759 N N . ARG A 1 96 ? 13.918 26.893 -12.947 1.00 88.38 96 ARG A N 1
ATOM 760 C CA . ARG A 1 96 ? 12.572 26.320 -12.768 1.00 88.38 96 ARG A CA 1
ATOM 761 C C . ARG A 1 96 ? 12.130 26.421 -11.310 1.00 88.38 96 ARG A C 1
ATOM 763 O O . ARG A 1 96 ? 11.046 26.931 -11.037 1.00 88.38 96 ARG A O 1
ATOM 770 N N . TRP A 1 97 ? 12.959 25.924 -10.395 1.00 88.88 97 TRP A N 1
ATOM 771 C CA . TRP A 1 97 ? 12.681 25.957 -8.960 1.00 88.88 97 TRP A CA 1
ATOM 772 C C . TRP A 1 97 ? 12.524 27.395 -8.446 1.00 88.88 97 TRP A C 1
ATOM 774 O O . TRP A 1 97 ? 11.531 27.693 -7.789 1.00 88.88 97 TRP A O 1
ATOM 784 N N . TYR A 1 98 ? 13.421 28.312 -8.821 1.00 86.25 98 TYR A N 1
ATOM 785 C CA . TYR A 1 98 ? 13.374 29.709 -8.382 1.00 86.25 98 TYR A CA 1
ATOM 786 C C . TYR A 1 98 ? 12.096 30.409 -8.849 1.00 86.25 98 TYR A C 1
ATOM 788 O O . TYR A 1 98 ? 11.404 31.031 -8.048 1.00 86.25 98 TYR A O 1
ATOM 796 N N . CYS A 1 99 ? 11.734 30.273 -10.130 1.00 82.06 99 CYS A N 1
ATOM 797 C CA . CYS A 1 99 ? 10.494 30.835 -10.666 1.00 82.06 99 CYS A CA 1
ATOM 798 C C . CYS A 1 99 ? 9.257 30.257 -9.969 1.00 82.06 99 CYS A C 1
ATOM 800 O O . CYS A 1 99 ? 8.302 30.986 -9.705 1.00 82.06 99 CYS A O 1
ATOM 802 N N . HIS A 1 100 ? 9.278 28.962 -9.656 1.00 83.38 100 HIS A N 1
ATOM 803 C CA . HIS A 1 100 ? 8.188 28.321 -8.940 1.00 83.38 100 HIS A CA 1
ATOM 804 C C . HIS A 1 100 ? 8.075 28.836 -7.499 1.00 83.38 100 HIS A C 1
ATOM 806 O O . HIS A 1 100 ? 7.000 29.269 -7.091 1.00 83.38 100 HIS A O 1
ATOM 812 N N . MET A 1 101 ? 9.178 28.909 -6.756 1.00 83.81 101 MET A N 1
ATOM 813 C CA . MET A 1 101 ? 9.178 29.468 -5.404 1.00 83.81 101 MET A CA 1
ATOM 814 C C . MET A 1 101 ? 8.787 30.953 -5.379 1.00 83.81 101 MET A C 1
ATOM 816 O O . MET A 1 101 ? 8.060 31.398 -4.488 1.00 83.81 101 MET A O 1
ATOM 820 N N . ALA A 1 102 ? 9.210 31.714 -6.392 1.00 82.25 102 ALA A N 1
ATOM 821 C CA . ALA A 1 102 ? 8.845 33.113 -6.570 1.00 82.25 102 ALA A CA 1
ATOM 822 C C . ALA A 1 102 ? 7.343 33.316 -6.843 1.00 82.25 102 ALA A C 1
ATOM 824 O O . ALA A 1 102 ? 6.835 34.405 -6.580 1.00 82.25 102 ALA A O 1
ATOM 825 N N . SER A 1 103 ? 6.637 32.289 -7.335 1.00 81.88 103 SER A N 1
ATOM 826 C CA . SER A 1 103 ? 5.194 32.353 -7.598 1.00 81.88 103 SER A CA 1
ATOM 827 C C . SER A 1 103 ? 4.333 32.334 -6.331 1.00 81.88 103 SER A C 1
ATOM 829 O O . SER A 1 103 ? 3.230 32.873 -6.356 1.00 81.88 103 SER A O 1
ATOM 831 N N . TYR A 1 104 ? 4.842 31.790 -5.219 1.00 80.00 104 TYR A N 1
ATOM 832 C CA . TYR A 1 104 ? 4.139 31.813 -3.935 1.00 80.00 104 TYR A CA 1
ATOM 833 C C . TYR A 1 104 ? 4.163 33.207 -3.312 1.00 80.00 104 TYR A C 1
ATOM 835 O O . TYR A 1 104 ? 5.197 33.884 -3.317 1.00 80.00 104 TYR A O 1
ATOM 843 N N . SER A 1 105 ? 3.041 33.613 -2.725 1.00 84.06 105 SER A N 1
ATOM 844 C CA . SER A 1 105 ? 2.942 34.814 -1.897 1.00 84.06 105 SER A CA 1
ATOM 845 C C . SER A 1 105 ? 3.701 34.650 -0.576 1.00 84.06 105 SER A C 1
ATOM 847 O O . SER A 1 105 ? 3.991 33.536 -0.142 1.00 84.06 105 SER A O 1
ATOM 849 N N . GLN A 1 106 ? 4.011 35.761 0.099 1.00 80.12 106 GLN A N 1
ATOM 850 C CA . GLN A 1 106 ? 4.693 35.699 1.396 1.00 80.12 106 GLN A CA 1
ATOM 851 C C . GLN A 1 106 ? 3.866 34.926 2.437 1.00 80.12 106 GLN A C 1
ATOM 853 O O . GLN A 1 106 ? 4.414 34.078 3.127 1.00 80.12 106 GLN A O 1
ATOM 858 N N . ALA A 1 107 ? 2.544 35.130 2.465 1.00 82.56 107 ALA A N 1
ATOM 859 C CA . ALA A 1 107 ? 1.649 34.418 3.376 1.00 82.56 107 ALA A CA 1
ATOM 860 C C . ALA A 1 107 ? 1.655 32.894 3.156 1.00 82.56 107 ALA A C 1
ATOM 862 O O . ALA A 1 107 ? 1.550 32.145 4.117 1.00 82.56 107 ALA A O 1
ATOM 863 N N . GLU A 1 108 ? 1.796 32.423 1.914 1.00 81.31 108 GLU A N 1
ATOM 864 C CA . GLU A 1 108 ? 1.918 30.986 1.627 1.00 81.31 108 GLU A CA 1
ATOM 865 C C . GLU A 1 108 ? 3.283 30.445 2.055 1.00 81.31 108 GLU A C 1
ATOM 867 O O . GLU A 1 108 ? 3.356 29.378 2.661 1.00 81.31 108 GLU A O 1
ATOM 872 N N . ARG A 1 109 ? 4.359 31.200 1.808 1.00 83.56 109 ARG A N 1
ATOM 873 C CA . ARG A 1 109 ? 5.715 30.818 2.232 1.00 83.56 109 ARG A CA 1
ATOM 874 C C . ARG A 1 109 ? 5.823 30.675 3.747 1.00 83.56 109 ARG A C 1
ATOM 876 O O . ARG A 1 109 ? 6.480 29.752 4.214 1.00 83.56 109 ARG A O 1
ATOM 883 N N . ASP A 1 110 ? 5.126 31.517 4.502 1.00 83.81 110 ASP A N 1
ATOM 884 C CA . ASP A 1 110 ? 5.096 31.455 5.968 1.00 83.81 110 ASP A CA 1
ATOM 885 C C . ASP A 1 110 ? 4.365 30.198 6.495 1.00 83.81 110 ASP A C 1
ATOM 887 O O . ASP A 1 110 ? 4.545 29.816 7.647 1.00 83.81 110 ASP A O 1
ATOM 891 N N . THR A 1 111 ? 3.555 29.527 5.661 1.00 84.25 111 THR A N 1
ATOM 892 C CA . THR A 1 111 ? 2.854 28.278 6.026 1.00 84.25 111 THR A CA 1
ATOM 893 C C . THR A 1 111 ? 3.633 27.005 5.703 1.00 84.25 111 THR A C 1
ATOM 895 O O . THR A 1 111 ? 3.186 25.914 6.063 1.00 84.25 111 THR A O 1
ATOM 898 N N . PHE A 1 112 ? 4.772 27.110 5.011 1.00 82.38 112 PHE A N 1
ATOM 899 C CA . PHE A 1 112 ? 5.557 25.934 4.647 1.00 82.38 112 PHE A CA 1
ATOM 900 C C . PHE A 1 112 ? 6.182 25.269 5.876 1.00 82.38 112 PHE A C 1
ATOM 902 O O . PHE A 1 112 ? 6.596 25.970 6.804 1.00 82.38 112 PHE A O 1
ATOM 909 N N . PRO A 1 113 ? 6.262 23.925 5.889 1.00 78.75 113 PRO A N 1
ATOM 910 C CA . PRO A 1 113 ? 6.879 23.194 6.984 1.00 78.75 113 PRO A CA 1
ATOM 911 C C . PRO A 1 113 ? 8.363 23.549 7.123 1.00 78.75 113 PRO A C 1
ATOM 913 O O . PRO A 1 113 ? 9.030 23.935 6.155 1.00 78.75 113 PRO A O 1
ATOM 916 N N . GLU A 1 114 ? 8.884 23.386 8.337 1.00 76.25 114 GLU A N 1
ATOM 917 C CA . GLU A 1 114 ? 10.328 23.377 8.567 1.00 76.25 114 GLU A CA 1
ATOM 918 C C . GLU A 1 114 ? 10.982 22.273 7.732 1.00 76.25 114 GLU A C 1
ATOM 920 O O . GLU A 1 114 ? 10.369 21.238 7.454 1.00 76.25 114 GLU A O 1
ATOM 925 N N . ALA A 1 115 ? 12.220 22.508 7.306 1.00 62.81 115 ALA A N 1
ATOM 926 C CA . ALA A 1 115 ? 12.960 21.501 6.560 1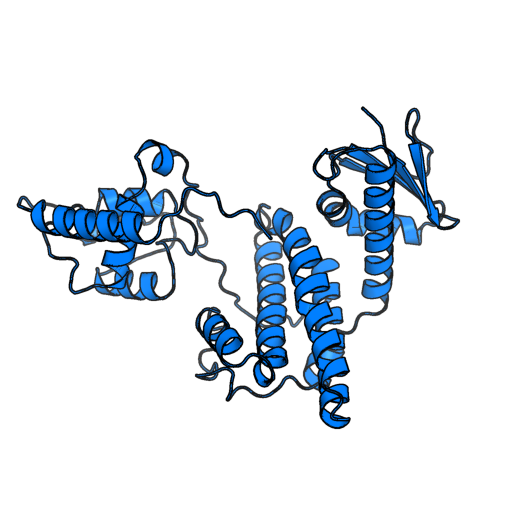.00 62.81 115 ALA A CA 1
ATOM 927 C C . ALA A 1 115 ? 13.247 20.274 7.438 1.00 62.81 115 ALA A C 1
ATOM 929 O O . ALA A 1 115 ? 13.547 20.389 8.627 1.00 62.81 115 ALA A O 1
ATOM 930 N N . SER A 1 116 ? 13.141 19.096 6.834 1.00 58.56 116 SER A N 1
ATOM 931 C CA . SER A 1 116 ? 13.486 17.823 7.445 1.00 58.56 116 SER A CA 1
ATOM 932 C C . SER A 1 116 ? 14.977 17.796 7.767 1.00 58.56 116 SER A C 1
ATOM 934 O O . SER A 1 116 ? 15.822 18.048 6.910 1.00 58.56 116 SER A O 1
ATOM 936 N N . ASN A 1 117 ? 15.323 17.410 8.996 1.00 53.34 117 ASN A N 1
ATOM 937 C CA . ASN A 1 117 ? 16.723 17.220 9.387 1.00 53.34 117 ASN A CA 1
ATOM 938 C C . ASN A 1 117 ? 17.399 16.059 8.628 1.00 53.34 117 ASN A C 1
ATOM 940 O O . ASN A 1 117 ? 18.626 15.981 8.602 1.00 53.34 117 ASN A O 1
ATOM 944 N N . ASN A 1 118 ? 16.627 15.165 7.999 1.00 53.28 118 ASN A N 1
ATOM 945 C CA . ASN A 1 118 ? 17.124 13.909 7.424 1.00 53.28 118 ASN A CA 1
ATOM 946 C C . ASN A 1 118 ? 17.081 13.859 5.887 1.00 53.28 118 ASN A C 1
ATOM 948 O O . ASN A 1 118 ? 17.412 12.832 5.297 1.00 53.28 118 ASN A O 1
ATOM 952 N N . GLY A 1 119 ? 16.700 14.958 5.232 1.00 52.91 119 GLY A N 1
ATOM 953 C CA . GLY A 1 119 ? 16.505 15.001 3.786 1.00 52.91 119 GLY A CA 1
ATOM 954 C C . GLY A 1 119 ? 15.376 14.104 3.260 1.00 52.91 119 GLY A C 1
ATOM 955 O O . GLY A 1 119 ? 14.607 13.562 4.063 1.00 52.91 119 GLY A O 1
ATOM 956 N N . PRO A 1 120 ? 15.200 13.941 1.928 1.00 56.69 120 PRO A N 1
ATOM 957 C CA . PRO A 1 120 ? 14.211 13.026 1.399 1.00 56.69 120 PRO A CA 1
ATOM 958 C C . PRO A 1 120 ? 14.632 11.607 1.762 1.00 56.69 120 PRO A C 1
ATOM 960 O O . PRO A 1 120 ? 15.767 11.198 1.511 1.00 56.69 120 PRO A O 1
ATOM 963 N N . LEU A 1 121 ? 13.687 10.848 2.316 1.00 58.81 121 LEU A N 1
ATOM 964 C CA . LEU A 1 121 ? 13.853 9.425 2.588 1.00 58.81 121 LEU A CA 1
ATOM 965 C C . LEU A 1 121 ? 14.257 8.726 1.287 1.00 58.81 121 LEU A C 1
ATOM 967 O O . LEU A 1 121 ? 13.457 8.572 0.359 1.00 58.81 121 LEU A O 1
ATOM 971 N N . THR A 1 122 ? 15.527 8.340 1.207 1.00 60.44 122 THR A N 1
ATOM 972 C CA . THR A 1 122 ? 16.048 7.557 0.093 1.00 60.44 122 THR A CA 1
ATOM 973 C C . THR A 1 122 ? 16.009 6.092 0.501 1.00 60.44 122 THR A C 1
ATOM 975 O O . THR A 1 122 ? 16.478 5.738 1.579 1.00 60.44 122 THR A O 1
ATOM 978 N N . PRO A 1 123 ? 15.411 5.214 -0.312 1.00 61.41 123 PRO A N 1
ATOM 979 C CA . PRO A 1 123 ? 15.323 3.811 0.037 1.00 61.41 123 PRO A CA 1
ATOM 980 C C . PRO A 1 123 ? 16.714 3.177 -0.071 1.00 61.41 123 PRO A C 1
ATOM 982 O O . PRO A 1 123 ? 17.304 3.117 -1.149 1.00 61.41 123 PRO A O 1
ATOM 985 N N . THR A 1 124 ? 17.230 2.714 1.061 1.00 63.16 124 THR A N 1
ATOM 986 C CA . THR A 1 124 ? 18.621 2.283 1.265 1.00 63.16 124 THR A CA 1
ATOM 987 C C . THR A 1 124 ? 18.852 0.804 0.962 1.00 63.16 124 THR A C 1
ATOM 989 O O . THR A 1 124 ? 19.968 0.410 0.620 1.00 63.16 124 THR A O 1
ATOM 992 N N . SER A 1 125 ? 17.824 -0.048 1.073 1.00 66.56 125 SER A N 1
ATOM 993 C CA . SER A 1 125 ? 17.992 -1.499 0.936 1.00 66.56 125 SER A CA 1
ATOM 994 C C . SER A 1 125 ? 16.731 -2.237 0.463 1.00 66.56 125 SER A C 1
ATOM 996 O O . SER A 1 125 ? 15.604 -1.746 0.563 1.00 66.56 125 SER A O 1
ATOM 998 N N . LYS A 1 126 ? 16.919 -3.442 -0.101 1.00 68.88 126 LYS A N 1
ATOM 999 C CA . LYS A 1 126 ? 15.810 -4.385 -0.324 1.00 68.88 126 LYS A CA 1
ATOM 1000 C C . LYS A 1 126 ? 15.351 -4.934 1.039 1.00 68.88 126 LYS A C 1
ATOM 1002 O O . LYS A 1 126 ? 16.227 -5.267 1.837 1.00 68.88 126 LYS A O 1
ATOM 1007 N N . PRO A 1 127 ? 14.039 -5.104 1.291 1.00 69.62 127 PRO A N 1
ATOM 1008 C CA . PRO A 1 127 ? 13.555 -5.735 2.517 1.00 69.62 127 PRO A CA 1
ATOM 1009 C C . PRO A 1 127 ? 14.089 -7.171 2.600 1.00 69.62 127 PRO A C 1
ATOM 1011 O O . PRO A 1 127 ? 13.762 -7.993 1.745 1.00 69.62 127 PRO A O 1
ATOM 1014 N N . LYS A 1 128 ? 14.955 -7.459 3.578 1.00 59.31 128 LYS A N 1
ATOM 1015 C CA . LYS A 1 128 ? 15.549 -8.796 3.773 1.00 59.31 128 LYS A CA 1
ATOM 1016 C C . LYS A 1 128 ? 15.029 -9.514 5.017 1.00 59.31 128 LYS A C 1
ATOM 1018 O O . LYS A 1 128 ? 14.980 -10.737 5.019 1.00 59.31 128 LYS A O 1
ATOM 1023 N N . GLU A 1 129 ? 14.624 -8.776 6.048 1.00 65.19 129 GLU A N 1
ATOM 1024 C CA . GLU A 1 129 ? 14.255 -9.342 7.348 1.00 65.19 129 GLU A CA 1
ATOM 1025 C C . GLU A 1 129 ? 12.775 -9.099 7.637 1.00 65.19 129 GLU A C 1
ATOM 1027 O O . GLU A 1 129 ? 12.343 -7.990 7.939 1.00 65.19 129 GLU A O 1
ATOM 1032 N N . ARG A 1 130 ? 11.979 -10.165 7.526 1.00 66.12 130 ARG A N 1
ATOM 1033 C CA . ARG A 1 130 ? 10.520 -10.132 7.699 1.00 66.12 130 ARG A CA 1
ATOM 1034 C C . ARG A 1 130 ? 10.088 -9.766 9.122 1.00 66.12 130 ARG A C 1
ATOM 1036 O O . ARG A 1 130 ? 8.983 -9.274 9.314 1.00 66.12 130 ARG A O 1
ATOM 1043 N N . GLU A 1 131 ? 10.940 -10.039 10.105 1.00 63.53 131 GLU A N 1
ATOM 1044 C CA . GLU A 1 131 ? 10.649 -9.901 11.538 1.00 63.53 131 GLU A CA 1
ATOM 1045 C C . GLU A 1 131 ? 10.712 -8.449 12.024 1.00 63.53 131 GLU A C 1
ATOM 1047 O O . GLU A 1 131 ? 10.021 -8.104 12.978 1.00 63.53 131 GLU A O 1
ATOM 1052 N N . ALA A 1 132 ? 11.471 -7.590 11.337 1.00 78.12 132 ALA A N 1
ATOM 1053 C CA . ALA A 1 132 ? 11.550 -6.160 11.636 1.00 78.12 132 ALA A CA 1
ATOM 1054 C C . ALA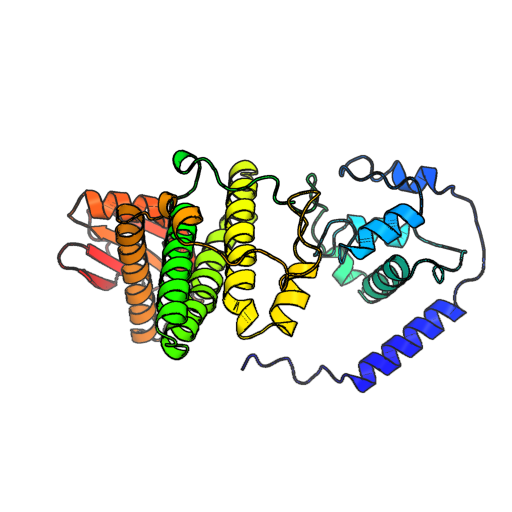 A 1 132 ? 10.392 -5.349 11.020 1.00 78.12 132 ALA A C 1
ATOM 1056 O O . ALA A 1 132 ? 10.191 -4.187 11.365 1.00 78.12 132 ALA A O 1
ATOM 1057 N N . LEU A 1 133 ? 9.628 -5.940 10.095 1.00 85.81 133 LEU A N 1
ATOM 1058 C CA . LEU A 1 133 ? 8.571 -5.251 9.356 1.00 85.81 133 LEU A CA 1
ATOM 1059 C C . LEU A 1 133 ? 7.248 -5.224 10.124 1.00 85.81 133 LEU A C 1
ATOM 1061 O O . LEU A 1 133 ? 6.860 -6.197 10.778 1.00 85.81 133 LEU A O 1
ATOM 1065 N N . SER A 1 134 ? 6.501 -4.130 9.957 1.00 90.69 134 SER A N 1
ATOM 1066 C CA . SER A 1 134 ? 5.134 -4.039 10.467 1.00 90.69 134 SER A CA 1
ATOM 1067 C C . SER A 1 134 ? 4.221 -5.084 9.807 1.00 90.69 134 SER A C 1
ATOM 1069 O O . SER A 1 134 ? 4.509 -5.611 8.727 1.00 90.69 134 SER A O 1
ATOM 1071 N N . MET A 1 135 ? 3.078 -5.386 10.435 1.00 92.25 135 MET A N 1
ATOM 1072 C CA . MET A 1 135 ? 2.099 -6.316 9.856 1.00 92.25 135 MET A CA 1
ATOM 1073 C C . MET A 1 135 ? 1.612 -5.844 8.478 1.00 92.25 135 MET A C 1
ATOM 1075 O O . MET A 1 135 ? 1.473 -6.657 7.567 1.00 92.25 135 MET A O 1
ATOM 1079 N N . VAL A 1 136 ? 1.403 -4.536 8.314 1.00 94.12 136 VAL A N 1
ATOM 1080 C CA . VAL A 1 136 ? 0.956 -3.927 7.054 1.00 94.12 136 VAL A CA 1
ATOM 1081 C C . VAL A 1 136 ? 2.020 -4.058 5.966 1.00 94.12 136 VAL A C 1
ATOM 1083 O O . VAL A 1 136 ? 1.706 -4.388 4.825 1.00 94.12 136 VAL A O 1
ATOM 1086 N N . ASP A 1 137 ? 3.287 -3.847 6.316 1.00 94.81 137 ASP A N 1
ATOM 1087 C CA . ASP A 1 137 ? 4.406 -3.987 5.385 1.00 94.81 137 ASP A CA 1
ATOM 1088 C C . ASP A 1 137 ? 4.571 -5.435 4.915 1.00 94.81 137 ASP A C 1
ATOM 1090 O O . ASP A 1 137 ? 4.709 -5.701 3.719 1.00 94.81 137 ASP A O 1
ATOM 1094 N N . ARG A 1 138 ? 4.487 -6.394 5.847 1.00 94.88 138 ARG A N 1
ATOM 1095 C CA . ARG A 1 138 ? 4.492 -7.831 5.527 1.00 94.88 138 ARG A CA 1
ATOM 1096 C C . ARG A 1 138 ? 3.318 -8.207 4.634 1.00 94.88 138 ARG A C 1
ATOM 1098 O O . ARG A 1 138 ? 3.501 -8.953 3.674 1.00 94.88 138 ARG A O 1
ATOM 1105 N N . TRP A 1 139 ? 2.134 -7.673 4.927 1.00 96.38 139 TRP A N 1
ATOM 1106 C CA . TRP A 1 139 ? 0.943 -7.877 4.113 1.00 96.38 139 TRP A CA 1
ATOM 1107 C C . TRP A 1 139 ? 1.144 -7.351 2.688 1.00 96.38 139 TRP A C 1
ATOM 1109 O O . TRP A 1 139 ? 0.906 -8.085 1.733 1.00 96.38 139 TRP A O 1
ATOM 1119 N N . MET A 1 140 ? 1.654 -6.128 2.517 1.00 97.00 140 MET A N 1
ATOM 1120 C CA . MET A 1 140 ? 1.904 -5.549 1.194 1.00 97.00 140 MET A CA 1
ATOM 1121 C C . MET A 1 140 ? 2.917 -6.377 0.386 1.00 97.00 140 MET A C 1
ATOM 1123 O O . MET A 1 140 ? 2.700 -6.624 -0.800 1.00 97.00 140 MET A O 1
ATOM 1127 N N . LEU A 1 141 ? 3.991 -6.871 1.013 1.00 96.31 141 LEU A N 1
ATOM 1128 C CA . LEU A 1 141 ? 4.943 -7.773 0.350 1.00 96.31 141 LEU A CA 1
ATOM 1129 C C . LEU A 1 141 ? 4.304 -9.118 -0.037 1.00 96.31 141 LEU A C 1
ATOM 1131 O O . LEU A 1 141 ? 4.566 -9.622 -1.129 1.00 96.31 141 LEU A O 1
ATOM 1135 N N . SER A 1 142 ? 3.430 -9.671 0.810 1.00 96.56 142 SER A N 1
ATOM 1136 C CA . SER A 1 142 ? 2.654 -10.879 0.495 1.00 96.56 142 SER A CA 1
ATOM 1137 C C . SER A 1 142 ? 1.743 -10.648 -0.719 1.00 96.56 142 SER A C 1
ATOM 1139 O O . SER A 1 142 ? 1.774 -11.417 -1.681 1.00 96.56 142 SER A O 1
ATOM 1141 N N . GLN A 1 143 ? 0.997 -9.536 -0.746 1.00 97.56 143 GLN A N 1
ATOM 1142 C CA . GLN A 1 143 ? 0.146 -9.157 -1.883 1.00 97.56 143 GLN A CA 1
ATOM 1143 C C . GLN A 1 143 ? 0.948 -8.942 -3.175 1.00 97.56 143 GLN A C 1
ATOM 1145 O O . GLN A 1 143 ? 0.497 -9.338 -4.252 1.00 97.56 143 GLN A O 1
ATOM 1150 N N . LEU A 1 144 ? 2.149 -8.363 -3.077 1.00 97.50 144 LEU A N 1
ATOM 1151 C CA . LEU A 1 144 ? 3.062 -8.219 -4.208 1.00 97.50 144 LEU A CA 1
ATOM 1152 C C . LEU A 1 144 ? 3.479 -9.585 -4.767 1.00 97.50 144 LEU A C 1
ATOM 1154 O O . LEU A 1 144 ? 3.412 -9.787 -5.977 1.00 97.50 144 LEU A O 1
ATOM 1158 N N . ALA A 1 145 ? 3.846 -10.533 -3.901 1.00 97.06 145 ALA A N 1
ATOM 1159 C CA . ALA A 1 145 ? 4.225 -11.884 -4.310 1.00 97.06 145 ALA A CA 1
ATOM 1160 C C . ALA A 1 145 ? 3.077 -12.624 -5.022 1.00 97.06 145 ALA A C 1
ATOM 1162 O O . ALA A 1 145 ? 3.304 -13.260 -6.054 1.00 97.06 145 ALA A O 1
ATOM 1163 N N . TYR A 1 146 ? 1.830 -12.488 -4.546 1.00 97.38 146 TYR A N 1
ATOM 1164 C CA . TYR A 1 146 ? 0.668 -13.015 -5.276 1.00 97.38 146 TYR A CA 1
ATOM 1165 C C . TYR A 1 146 ? 0.503 -12.363 -6.648 1.00 97.38 146 TYR A C 1
ATOM 1167 O O . TYR A 1 146 ? 0.248 -13.068 -7.620 1.00 97.38 146 TYR A O 1
ATOM 1175 N N . ALA A 1 147 ? 0.661 -11.041 -6.753 1.00 98.00 147 ALA A N 1
ATOM 1176 C CA . ALA A 1 147 ? 0.526 -10.344 -8.029 1.00 98.00 147 ALA A CA 1
ATOM 1177 C C . ALA A 1 147 ? 1.598 -10.775 -9.041 1.00 98.00 147 ALA A C 1
ATOM 1179 O O . ALA A 1 147 ? 1.264 -11.010 -10.202 1.00 98.00 147 ALA A O 1
ATOM 1180 N N . VAL A 1 148 ? 2.852 -10.942 -8.600 1.00 98.25 148 VAL A N 1
ATOM 1181 C CA . VAL A 1 148 ? 3.942 -11.488 -9.428 1.00 98.25 148 VAL A CA 1
ATOM 1182 C C . VAL A 1 148 ? 3.568 -12.877 -9.939 1.00 98.25 148 VAL A C 1
ATOM 1184 O O . VAL A 1 148 ? 3.609 -13.124 -11.144 1.00 98.25 148 VAL A O 1
ATOM 1187 N N . LYS A 1 149 ? 3.141 -13.773 -9.045 1.00 97.94 149 LYS A N 1
ATOM 1188 C CA . LYS A 1 149 ? 2.754 -15.139 -9.409 1.00 97.94 149 LYS A CA 1
ATOM 1189 C C . LYS A 1 149 ? 1.589 -15.172 -10.401 1.00 97.94 149 LYS A C 1
ATOM 1191 O O . LYS A 1 149 ? 1.665 -15.862 -11.412 1.00 97.94 149 LYS A O 1
ATOM 1196 N N . GLU A 1 150 ? 0.524 -14.421 -10.132 1.00 97.94 150 GLU A N 1
ATOM 1197 C CA . GLU A 1 150 ? -0.663 -14.390 -10.991 1.00 97.94 150 GLU A CA 1
ATOM 1198 C C . GLU A 1 150 ? -0.375 -13.789 -12.369 1.00 97.94 150 GLU A C 1
ATOM 1200 O O . GLU A 1 150 ? -0.905 -14.284 -13.364 1.00 97.94 150 GLU A O 1
ATOM 1205 N N . CYS A 1 151 ? 0.479 -12.763 -12.454 1.00 98.19 151 CYS A N 1
ATOM 1206 C CA . CYS A 1 151 ? 0.899 -12.207 -13.739 1.00 98.19 151 CYS A CA 1
ATOM 1207 C C . CYS A 1 151 ? 1.706 -13.225 -14.547 1.00 98.19 151 CYS A C 1
ATOM 1209 O O . CYS A 1 151 ? 1.401 -13.415 -15.720 1.00 98.19 151 CYS A O 1
ATOM 1211 N N . ASN A 1 152 ? 2.674 -13.911 -13.931 1.00 98.06 152 ASN A N 1
ATOM 1212 C CA . ASN A 1 152 ? 3.487 -14.918 -14.618 1.00 98.06 152 ASN A CA 1
ATOM 1213 C C . ASN A 1 152 ? 2.632 -16.069 -15.167 1.00 98.06 152 ASN A C 1
ATOM 1215 O O . ASN A 1 152 ? 2.685 -16.336 -16.365 1.00 98.06 152 ASN A O 1
ATOM 1219 N N . ILE A 1 153 ? 1.740 -16.650 -14.352 1.00 98.12 153 ILE A N 1
ATOM 1220 C CA . ILE A 1 153 ? 0.807 -17.695 -14.818 1.00 98.12 153 ILE A CA 1
ATOM 1221 C C . ILE A 1 153 ? -0.060 -17.172 -15.975 1.00 98.12 153 ILE A C 1
ATOM 1223 O O . ILE A 1 153 ? -0.260 -17.848 -16.980 1.00 98.12 153 ILE A O 1
ATOM 1227 N N . ALA A 1 154 ? -0.575 -15.946 -15.859 1.00 97.94 154 ALA A N 1
ATOM 1228 C CA . ALA A 1 154 ? -1.393 -15.348 -16.905 1.00 97.94 154 ALA A CA 1
ATOM 1229 C C . ALA A 1 154 ? -0.617 -15.111 -18.214 1.00 97.94 154 ALA A C 1
ATOM 1231 O O . ALA A 1 154 ? -1.200 -15.257 -19.288 1.00 97.94 154 ALA A O 1
ATOM 1232 N N . PHE A 1 155 ? 0.671 -14.764 -18.149 1.00 97.06 155 PHE A N 1
ATOM 1233 C CA . PHE A 1 155 ? 1.523 -14.635 -19.331 1.00 97.06 155 PHE A CA 1
ATOM 1234 C C . PHE A 1 155 ? 1.831 -15.994 -19.971 1.00 97.06 155 PHE A C 1
ATOM 1236 O O . PHE A 1 155 ? 1.730 -16.102 -21.192 1.00 97.06 155 PHE A O 1
ATOM 1243 N N . GLU A 1 156 ? 2.116 -17.029 -19.177 1.00 97.31 156 GLU A N 1
ATOM 1244 C CA . GLU A 1 156 ? 2.310 -18.406 -19.663 1.00 97.31 156 GLU A CA 1
ATOM 1245 C C . GLU A 1 156 ? 1.061 -18.953 -20.372 1.00 97.31 156 GLU A C 1
ATOM 1247 O O . GLU A 1 156 ? 1.150 -19.599 -21.416 1.00 97.31 156 GLU A O 1
ATOM 1252 N N . GLU A 1 157 ? -0.122 -18.654 -19.830 1.00 98.00 157 GLU A N 1
ATOM 1253 C CA . GLU A 1 157 ? -1.418 -19.066 -20.378 1.00 98.00 157 GLU A CA 1
ATOM 1254 C C . GLU A 1 157 ? -1.924 -18.154 -21.515 1.00 98.00 157 GLU A C 1
ATOM 1256 O O . GLU A 1 157 ? -3.004 -18.395 -22.057 1.00 98.00 157 GLU A O 1
ATOM 1261 N N . PHE A 1 158 ? -1.197 -17.085 -21.866 1.00 97.25 158 PHE A N 1
ATOM 1262 C CA . PHE A 1 158 ? -1.653 -16.015 -22.771 1.00 97.25 158 PHE A CA 1
ATOM 1263 C C . PHE A 1 158 ? -2.997 -15.372 -22.355 1.00 97.25 158 PHE A C 1
ATOM 1265 O O . PHE A 1 158 ? -3.735 -14.816 -23.175 1.00 97.25 158 PHE A O 1
ATOM 1272 N N . ASN A 1 159 ? -3.330 -15.414 -21.064 1.00 97.81 159 ASN A N 1
ATOM 1273 C CA . ASN A 1 159 ? -4.553 -14.870 -20.487 1.00 97.81 159 ASN A CA 1
ATOM 1274 C C . ASN A 1 159 ? -4.339 -13.437 -19.973 1.00 97.81 159 ASN A C 1
ATOM 1276 O O . ASN A 1 159 ? -4.337 -13.162 -18.772 1.00 97.81 159 ASN A O 1
ATOM 1280 N N . PHE A 1 160 ? -4.197 -12.486 -20.895 1.00 96.69 160 PHE A N 1
ATOM 1281 C CA . PHE A 1 160 ? -4.002 -11.072 -20.552 1.00 96.69 160 PHE A CA 1
ATOM 1282 C C . PHE A 1 160 ? -5.094 -10.470 -19.640 1.00 96.69 160 PHE A C 1
ATOM 1284 O O . PHE A 1 160 ? -4.743 -9.697 -18.745 1.00 96.69 160 PHE A O 1
ATOM 1291 N N . PRO A 1 161 ? -6.395 -10.817 -19.768 1.00 97.75 161 PRO A N 1
ATOM 1292 C CA . PRO A 1 161 ? -7.414 -10.356 -18.823 1.00 97.75 161 PRO A CA 1
ATOM 1293 C C . PRO A 1 161 ? -7.107 -10.712 -17.361 1.00 97.75 161 PRO A C 1
ATOM 1295 O O . PRO A 1 161 ? -7.272 -9.868 -16.475 1.00 97.75 161 PRO A O 1
ATOM 1298 N N . ARG A 1 162 ? -6.597 -11.924 -17.101 1.00 97.81 162 ARG A N 1
ATOM 1299 C CA . ARG A 1 162 ? -6.170 -12.352 -15.760 1.00 97.81 162 ARG A CA 1
ATOM 1300 C C . ARG A 1 162 ? -5.012 -11.496 -15.241 1.00 97.81 162 ARG A C 1
ATOM 1302 O O . ARG A 1 162 ? -5.110 -10.976 -14.132 1.00 97.81 162 ARG A O 1
ATOM 1309 N N . ALA A 1 163 ? -3.985 -11.263 -16.063 1.00 97.62 163 ALA A N 1
ATOM 1310 C CA . ALA A 1 163 ? -2.856 -10.397 -15.704 1.00 97.62 163 ALA A CA 1
ATOM 1311 C C . ALA A 1 163 ? -3.316 -8.964 -15.383 1.00 97.62 163 ALA A C 1
ATOM 1313 O O . ALA A 1 163 ? -2.977 -8.414 -14.338 1.00 97.62 163 ALA A O 1
ATOM 1314 N N . THR A 1 164 ? -4.152 -8.368 -16.240 1.00 97.00 164 THR A N 1
ATOM 1315 C CA . THR A 1 164 ? -4.653 -6.998 -16.022 1.00 97.00 164 THR A CA 1
ATOM 1316 C C . THR A 1 164 ? -5.514 -6.875 -14.766 1.00 97.00 164 THR A C 1
ATOM 1318 O O . THR A 1 164 ? -5.435 -5.860 -14.079 1.00 97.00 164 THR A O 1
ATOM 1321 N N . THR A 1 165 ? -6.277 -7.913 -14.410 1.00 97.94 165 THR A N 1
ATOM 1322 C CA . THR A 1 165 ? -7.062 -7.951 -13.168 1.00 97.94 165 THR A CA 1
ATOM 1323 C C . THR A 1 165 ? -6.149 -8.034 -11.942 1.00 97.94 165 THR A C 1
ATOM 1325 O O . THR A 1 165 ? -6.360 -7.304 -10.976 1.00 97.94 165 THR A O 1
ATOM 1328 N N . ALA A 1 166 ? -5.106 -8.870 -11.983 1.00 97.75 166 ALA A N 1
ATOM 1329 C CA . ALA A 1 166 ? -4.112 -8.951 -10.911 1.00 97.75 166 ALA A CA 1
ATOM 1330 C C . ALA A 1 166 ? -3.387 -7.607 -10.707 1.00 97.75 166 ALA A C 1
ATOM 1332 O O . ALA A 1 166 ? -3.278 -7.126 -9.578 1.00 97.75 166 ALA A O 1
ATOM 1333 N N . LEU A 1 167 ? -2.976 -6.959 -11.801 1.00 97.69 167 LEU A N 1
ATOM 1334 C CA . LEU A 1 167 ? -2.349 -5.635 -11.788 1.00 97.69 167 LEU A CA 1
ATOM 1335 C C . LEU A 1 167 ? -3.278 -4.548 -11.250 1.00 97.69 167 LEU A C 1
ATOM 1337 O O . LEU A 1 167 ? -2.854 -3.727 -10.438 1.00 97.69 167 LEU A O 1
ATOM 1341 N N . TYR A 1 168 ? -4.540 -4.544 -11.686 1.00 97.19 168 TYR A N 1
ATOM 1342 C CA . TYR A 1 168 ? -5.538 -3.595 -11.204 1.00 97.19 168 TYR A CA 1
ATOM 1343 C C . TYR A 1 168 ? -5.746 -3.746 -9.696 1.00 97.19 168 TYR A C 1
ATOM 1345 O O . TYR A 1 168 ? -5.724 -2.754 -8.972 1.00 97.19 168 TYR A O 1
ATOM 1353 N N . ASN A 1 169 ? -5.859 -4.985 -9.211 1.00 96.88 169 ASN A N 1
ATOM 1354 C CA . ASN A 1 169 ? -5.994 -5.255 -7.786 1.00 96.88 169 ASN A CA 1
ATOM 1355 C C . ASN A 1 169 ? -4.772 -4.776 -6.993 1.00 96.88 169 ASN A C 1
ATOM 1357 O O . ASN A 1 169 ? -4.945 -4.114 -5.972 1.00 96.88 169 ASN A O 1
ATOM 1361 N N . LEU A 1 170 ? -3.556 -5.063 -7.473 1.00 97.75 170 LEU A N 1
ATOM 1362 C CA . LEU A 1 170 ? -2.316 -4.628 -6.827 1.00 97.75 170 LEU A CA 1
ATOM 1363 C C . LEU A 1 170 ? -2.247 -3.101 -6.716 1.00 97.75 170 LEU A C 1
ATOM 1365 O O . LEU A 1 170 ? -2.089 -2.570 -5.619 1.00 97.75 170 LEU A O 1
ATOM 1369 N N . TRP A 1 171 ? -2.371 -2.394 -7.840 1.00 96.81 171 TRP A N 1
ATOM 1370 C CA . TRP A 1 171 ? -2.202 -0.943 -7.875 1.00 96.81 171 TRP A CA 1
ATOM 1371 C C . TRP A 1 171 ? -3.333 -0.212 -7.166 1.00 96.81 171 TRP A C 1
ATOM 1373 O O . TRP A 1 171 ? -3.080 0.647 -6.325 1.00 96.81 171 TRP A O 1
ATOM 1383 N N . TRP A 1 172 ? -4.577 -0.552 -7.496 1.00 95.00 172 TRP A N 1
ATOM 1384 C CA . TRP A 1 172 ? -5.728 0.192 -7.013 1.00 95.00 172 TRP A CA 1
ATOM 1385 C C . TRP A 1 172 ? -6.072 -0.185 -5.574 1.00 95.00 172 TRP A C 1
ATOM 1387 O O . TRP A 1 172 ? -6.027 0.661 -4.682 1.00 95.00 172 TRP A O 1
ATOM 1397 N N . TYR A 1 173 ? -6.387 -1.459 -5.337 1.00 94.94 173 TYR A N 1
ATOM 1398 C CA . TYR A 1 173 ? -6.938 -1.886 -4.053 1.00 94.94 173 TYR A CA 1
ATOM 1399 C C . TYR A 1 173 ? -5.868 -2.084 -2.982 1.00 94.94 173 TYR A C 1
ATOM 1401 O O . TYR A 1 173 ? -6.107 -1.722 -1.833 1.00 94.94 173 TYR A O 1
ATOM 1409 N N . GLN A 1 174 ? -4.696 -2.626 -3.331 1.00 96.31 174 GLN A N 1
ATOM 1410 C CA . GLN A 1 174 ? -3.665 -2.900 -2.324 1.00 96.31 174 GLN A CA 1
ATOM 1411 C C . GLN A 1 174 ? -2.763 -1.693 -2.070 1.00 96.31 174 GLN A C 1
ATOM 1413 O O . GLN A 1 174 ? -2.666 -1.241 -0.931 1.00 96.31 174 GLN A O 1
ATOM 1418 N N . ILE A 1 175 ? -2.143 -1.128 -3.111 1.00 96.31 175 ILE A N 1
ATOM 1419 C CA . ILE A 1 175 ? -1.203 -0.012 -2.952 1.00 96.31 175 ILE A CA 1
ATOM 1420 C C . ILE A 1 175 ? -1.949 1.289 -2.634 1.00 96.31 175 ILE A C 1
ATOM 1422 O O . ILE A 1 175 ? -1.700 1.898 -1.593 1.00 96.31 175 ILE A O 1
ATOM 1426 N N . CYS A 1 176 ? -2.851 1.734 -3.515 1.00 94.19 176 CYS A N 1
ATOM 1427 C CA . CYS A 1 176 ? -3.448 3.066 -3.409 1.00 94.19 176 CYS A CA 1
ATOM 1428 C C . CYS A 1 176 ? -4.507 3.185 -2.306 1.00 94.19 176 CYS A C 1
ATOM 1430 O O . CYS A 1 176 ? -4.415 4.096 -1.486 1.00 94.19 176 CYS A O 1
ATOM 1432 N N . ASP A 1 177 ? -5.497 2.291 -2.275 1.00 92.88 177 ASP A N 1
ATOM 1433 C CA . ASP A 1 177 ? -6.635 2.410 -1.352 1.00 92.88 177 ASP A CA 1
ATOM 1434 C C . ASP A 1 177 ? -6.287 2.048 0.101 1.00 92.88 177 ASP A C 1
ATOM 1436 O O . ASP A 1 177 ? -6.946 2.522 1.032 1.00 92.88 177 ASP A O 1
ATOM 1440 N N . VAL A 1 178 ? -5.291 1.180 0.302 1.00 94.81 178 VAL A N 1
ATOM 1441 C CA . VAL A 1 178 ? -4.990 0.594 1.614 1.00 94.81 178 VAL A CA 1
ATOM 1442 C C . VAL A 1 178 ? -3.586 0.952 2.075 1.00 94.81 178 VAL A C 1
ATOM 1444 O O . VAL A 1 178 ? -3.444 1.661 3.068 1.00 94.81 178 VAL A O 1
ATOM 1447 N N . TYR A 1 179 ? -2.549 0.494 1.374 1.00 96.62 179 TYR A N 1
ATOM 1448 C CA . TYR A 1 179 ? -1.180 0.586 1.875 1.00 96.62 179 TYR A CA 1
ATOM 1449 C C . TYR A 1 179 ? -0.719 2.037 2.054 1.00 96.62 179 TYR A C 1
ATOM 1451 O O . TYR A 1 179 ? -0.259 2.407 3.132 1.00 96.62 179 TYR A O 1
ATOM 1459 N N . LEU A 1 180 ? -0.928 2.899 1.052 1.00 95.19 180 LEU A N 1
ATOM 1460 C CA . LEU A 1 180 ? -0.587 4.322 1.158 1.00 95.19 180 LEU A CA 1
ATOM 1461 C C . LEU A 1 180 ? -1.350 5.033 2.280 1.00 95.19 180 LEU A C 1
ATOM 1463 O O . LEU A 1 180 ? -0.794 5.914 2.932 1.00 95.19 180 LEU A O 1
ATOM 1467 N N . GLU A 1 181 ? -2.605 4.660 2.526 1.00 93.00 181 GLU A N 1
ATOM 1468 C CA . GLU A 1 181 ? -3.390 5.219 3.626 1.00 93.00 181 GLU A CA 1
ATOM 1469 C C . GLU A 1 181 ? -2.834 4.783 4.991 1.00 93.00 181 GLU A C 1
ATOM 1471 O O . GLU A 1 181 ? -2.693 5.624 5.879 1.00 93.00 181 GLU A O 1
ATOM 1476 N N . CYS A 1 182 ? -2.441 3.513 5.139 1.00 93.88 182 CYS A N 1
ATOM 1477 C CA . CYS A 1 182 ? -1.785 2.986 6.341 1.00 93.88 182 CYS A CA 1
ATOM 1478 C C . CYS A 1 182 ? -0.416 3.629 6.611 1.00 93.88 182 CYS A C 1
ATOM 1480 O O . CYS A 1 182 ? -0.049 3.830 7.768 1.00 93.88 182 CYS A O 1
ATOM 1482 N N . LEU A 1 183 ? 0.326 4.006 5.565 1.00 93.69 183 LEU A N 1
ATOM 1483 C CA . LEU A 1 183 ? 1.639 4.632 5.722 1.00 93.69 183 LEU A CA 1
ATOM 1484 C C . LEU A 1 183 ? 1.580 6.086 6.193 1.00 93.69 183 LEU A C 1
ATOM 1486 O O . LEU A 1 183 ? 2.519 6.541 6.842 1.00 93.69 183 LEU A O 1
ATOM 1490 N N . LYS A 1 184 ? 0.499 6.828 5.923 1.00 90.50 184 LYS A N 1
ATOM 1491 C CA . LYS A 1 184 ? 0.370 8.238 6.342 1.00 90.50 184 LYS A CA 1
ATOM 1492 C C . LYS A 1 184 ? 0.731 8.469 7.814 1.00 90.50 184 LYS A C 1
ATOM 1494 O O . LYS A 1 184 ? 1.615 9.285 8.069 1.00 90.50 184 LYS A O 1
ATOM 1499 N N . PRO A 1 185 ? 0.113 7.787 8.797 1.00 89.88 185 PRO A N 1
ATOM 1500 C CA . PRO A 1 185 ? 0.456 8.005 10.198 1.00 89.88 185 PRO A CA 1
ATOM 1501 C C . PRO A 1 185 ? 1.888 7.570 10.546 1.00 89.88 185 PRO A C 1
ATOM 1503 O O . PRO A 1 185 ? 2.481 8.168 11.438 1.00 89.88 185 PRO A O 1
ATOM 1506 N N . VAL A 1 186 ? 2.467 6.592 9.837 1.00 90.62 186 VAL A N 1
ATOM 1507 C CA . VAL A 1 186 ? 3.879 6.204 10.010 1.00 90.62 186 VAL A CA 1
ATOM 1508 C C . VAL A 1 186 ? 4.799 7.340 9.561 1.00 90.62 186 VAL A C 1
ATOM 1510 O O . VAL A 1 186 ? 5.696 7.735 10.304 1.00 90.62 186 VAL A O 1
ATOM 1513 N N . MET A 1 187 ? 4.521 7.940 8.400 1.00 87.00 187 MET A N 1
ATOM 1514 C CA . MET A 1 187 ? 5.299 9.060 7.855 1.00 87.00 187 MET A CA 1
ATOM 1515 C C . MET A 1 187 ? 5.230 10.318 8.727 1.00 87.00 187 MET A C 1
ATOM 1517 O O . MET A 1 187 ? 6.205 11.062 8.798 1.00 87.00 187 MET A O 1
ATOM 1521 N N . TYR A 1 188 ? 4.114 10.537 9.428 1.00 85.88 188 TYR A N 1
ATOM 1522 C CA . TYR A 1 188 ? 3.966 11.637 10.388 1.00 85.88 188 TYR A CA 1
ATOM 1523 C C . TYR A 1 188 ? 4.483 11.319 11.799 1.00 85.88 188 TYR A C 1
ATOM 1525 O O . TYR A 1 188 ? 4.447 12.193 12.663 1.00 85.88 188 TYR A O 1
ATOM 1533 N N . SER A 1 189 ? 4.934 10.090 12.062 1.00 87.25 189 SER A N 1
ATOM 1534 C CA . SER A 1 189 ? 5.456 9.708 13.376 1.00 87.25 189 SER A CA 1
ATOM 1535 C C . SER A 1 189 ? 6.887 10.214 13.599 1.00 87.25 189 SER A C 1
ATOM 1537 O O . SER A 1 189 ? 7.577 10.621 12.668 1.00 87.25 189 SER A O 1
ATOM 1539 N N . GLU A 1 190 ? 7.372 10.168 14.838 1.00 85.38 190 GLU A N 1
ATOM 1540 C CA . GLU A 1 190 ? 8.782 10.452 15.159 1.00 85.38 190 GLU A CA 1
ATOM 1541 C C . GLU A 1 190 ? 9.683 9.210 15.010 1.00 85.38 190 GLU A C 1
ATOM 1543 O O . GLU A 1 190 ? 10.894 9.296 15.191 1.00 85.38 190 GLU A O 1
ATOM 1548 N N . ASN A 1 191 ? 9.113 8.045 14.672 1.00 86.81 191 ASN A N 1
ATOM 1549 C CA . ASN A 1 191 ? 9.861 6.798 14.543 1.00 86.81 191 ASN A CA 1
ATOM 1550 C C . ASN A 1 191 ? 10.519 6.696 13.160 1.00 86.81 191 ASN A C 1
ATOM 1552 O O . ASN A 1 191 ? 9.903 6.250 12.192 1.00 86.81 191 ASN A O 1
ATOM 1556 N N . GLU A 1 192 ? 11.780 7.107 13.085 1.00 85.50 192 GLU A N 1
ATOM 1557 C CA . GLU A 1 192 ? 12.527 7.145 11.829 1.00 85.50 192 GLU A CA 1
ATOM 1558 C C . GLU A 1 192 ? 12.825 5.753 11.253 1.00 85.50 192 GLU A C 1
ATOM 1560 O O . GLU A 1 192 ? 12.747 5.565 10.041 1.00 85.50 192 GLU A O 1
ATOM 1565 N N . GLU A 1 193 ? 13.067 4.756 12.106 1.00 86.44 193 GLU A N 1
ATOM 1566 C CA . GLU A 1 193 ? 13.288 3.369 11.679 1.00 86.44 193 GLU A CA 1
ATOM 1567 C C . GLU A 1 193 ? 12.037 2.803 10.991 1.00 86.44 193 GLU A C 1
ATOM 1569 O O . GLU A 1 193 ? 12.113 2.238 9.899 1.00 86.44 193 GLU A O 1
ATOM 1574 N N . ALA A 1 194 ? 10.856 3.030 11.576 1.00 87.62 194 ALA A N 1
ATOM 1575 C CA . ALA A 1 194 ? 9.594 2.599 10.980 1.00 87.62 194 ALA A CA 1
ATOM 1576 C C . ALA A 1 194 ? 9.326 3.280 9.627 1.00 87.62 194 ALA A C 1
ATOM 1578 O O . ALA A 1 194 ? 8.825 2.629 8.704 1.00 87.62 194 ALA A O 1
ATOM 1579 N N . LYS A 1 195 ? 9.681 4.567 9.483 1.00 89.44 195 LYS A N 1
ATOM 1580 C CA . LYS A 1 195 ? 9.588 5.278 8.198 1.00 89.44 195 LYS A CA 1
ATOM 1581 C C . LYS A 1 195 ? 10.525 4.686 7.161 1.00 89.44 195 LYS A C 1
ATOM 1583 O O . LYS A 1 195 ? 10.083 4.430 6.046 1.00 89.44 195 LYS A O 1
ATOM 1588 N N . GLU A 1 196 ? 11.787 4.450 7.513 1.00 86.88 196 GLU A N 1
ATOM 1589 C CA . GLU A 1 196 ? 12.775 3.891 6.591 1.00 86.88 196 GLU A CA 1
ATOM 1590 C C . GLU A 1 196 ? 12.346 2.501 6.098 1.00 86.88 196 GLU A C 1
ATOM 1592 O O . GLU A 1 196 ? 12.329 2.244 4.890 1.00 86.88 196 GLU A O 1
ATOM 1597 N N . LEU A 1 197 ? 11.924 1.623 7.013 1.00 89.88 197 LEU A N 1
ATOM 1598 C CA . LEU A 1 197 ? 11.425 0.287 6.682 1.00 89.88 197 LEU A CA 1
ATOM 1599 C C . LEU A 1 197 ? 10.198 0.353 5.763 1.00 89.88 197 LEU A C 1
ATOM 1601 O O . LEU A 1 197 ? 10.181 -0.291 4.709 1.00 89.88 197 LEU A O 1
ATOM 1605 N N . SER A 1 198 ? 9.217 1.192 6.102 1.00 91.69 198 SER A N 1
ATOM 1606 C CA . SER A 1 198 ? 8.004 1.390 5.298 1.00 91.69 198 SER A CA 1
ATOM 1607 C C . SER A 1 198 ? 8.309 1.973 3.915 1.00 91.69 198 SER A C 1
ATOM 1609 O O . SER A 1 198 ? 7.776 1.515 2.906 1.00 91.69 198 SER A O 1
ATOM 1611 N N . CYS A 1 199 ? 9.210 2.955 3.825 1.00 90.19 199 CYS A N 1
ATOM 1612 C CA . CYS A 1 199 ? 9.684 3.510 2.556 1.00 90.19 199 CYS A CA 1
ATOM 1613 C C . CYS A 1 199 ? 10.362 2.440 1.698 1.00 90.19 199 CYS A C 1
ATOM 1615 O O . CYS A 1 199 ? 10.160 2.398 0.480 1.00 90.19 199 CYS A O 1
ATOM 1617 N N . ASN A 1 200 ? 11.136 1.547 2.318 1.00 90.19 200 ASN A N 1
ATOM 1618 C CA . ASN A 1 200 ? 11.764 0.442 1.613 1.00 90.19 200 ASN A CA 1
ATOM 1619 C C . ASN A 1 200 ? 10.733 -0.571 1.091 1.00 90.19 200 ASN A C 1
ATOM 1621 O O . ASN A 1 200 ? 10.872 -1.086 -0.025 1.00 90.19 200 ASN A O 1
ATOM 1625 N N . VAL A 1 201 ? 9.669 -0.848 1.833 1.00 93.88 201 VAL A N 1
ATOM 1626 C CA . VAL A 1 201 ? 8.604 -1.727 1.341 1.00 93.88 201 VAL A CA 1
ATOM 1627 C C . VAL A 1 201 ? 7.796 -1.051 0.235 1.00 93.88 201 VAL A C 1
ATOM 1629 O O . VAL A 1 201 ? 7.647 -1.644 -0.836 1.00 93.88 201 VAL A O 1
ATOM 1632 N N . LEU A 1 202 ? 7.403 0.213 0.410 1.00 94.44 202 LEU A N 1
ATOM 1633 C CA . LEU A 1 202 ? 6.698 0.994 -0.609 1.00 94.44 202 LEU A CA 1
ATOM 1634 C C . LEU A 1 202 ? 7.472 1.075 -1.919 1.00 94.44 202 LEU A C 1
ATOM 1636 O O . LEU A 1 202 ? 6.914 0.795 -2.978 1.00 94.44 202 LEU A O 1
ATOM 1640 N N . TYR A 1 203 ? 8.762 1.407 -1.867 1.00 92.75 203 TYR A N 1
ATOM 1641 C CA . TYR A 1 203 ? 9.569 1.434 -3.079 1.00 92.75 203 TYR A CA 1
ATOM 1642 C C . TYR A 1 203 ? 9.602 0.060 -3.745 1.00 92.75 203 TYR A C 1
ATOM 1644 O O . TYR A 1 203 ? 9.491 -0.019 -4.962 1.00 92.75 203 TYR A O 1
ATOM 1652 N N . THR A 1 204 ? 9.756 -1.027 -2.980 1.00 93.25 204 THR A N 1
ATOM 1653 C CA . THR A 1 204 ? 9.780 -2.384 -3.553 1.00 93.25 204 THR A CA 1
ATOM 1654 C C . THR A 1 204 ? 8.465 -2.691 -4.264 1.00 93.25 204 THR A C 1
ATOM 1656 O O . THR A 1 204 ? 8.489 -3.129 -5.411 1.00 93.25 204 THR A O 1
ATOM 1659 N N . ALA A 1 205 ? 7.332 -2.395 -3.624 1.00 95.62 205 ALA A N 1
ATOM 1660 C CA . ALA A 1 205 ? 6.008 -2.591 -4.203 1.00 95.62 205 ALA A CA 1
ATOM 1661 C C . ALA A 1 205 ? 5.809 -1.775 -5.489 1.00 95.62 205 ALA A C 1
ATOM 1663 O O . ALA A 1 205 ? 5.334 -2.314 -6.486 1.00 95.62 205 ALA A O 1
ATOM 1664 N N . VAL A 1 206 ? 6.227 -0.505 -5.500 1.00 95.50 206 VAL A N 1
ATOM 1665 C CA . VAL A 1 206 ? 6.117 0.373 -6.675 1.00 95.50 206 VAL A CA 1
ATOM 1666 C C . VAL A 1 206 ? 7.068 -0.068 -7.787 1.00 95.50 206 VAL A C 1
ATOM 1668 O O . VAL A 1 206 ? 6.635 -0.214 -8.922 1.00 95.50 206 VAL A O 1
ATOM 1671 N N . TYR A 1 207 ? 8.341 -0.334 -7.490 1.00 93.81 207 TYR A N 1
ATOM 1672 C CA . TYR A 1 207 ? 9.333 -0.773 -8.476 1.00 93.81 207 TYR A CA 1
ATOM 1673 C C . TYR A 1 207 ? 8.888 -2.055 -9.190 1.00 93.81 207 TYR A C 1
ATOM 1675 O O . TYR A 1 207 ? 8.868 -2.121 -10.419 1.00 93.81 207 TYR A O 1
ATOM 1683 N N . VAL A 1 208 ? 8.478 -3.065 -8.420 1.00 95.38 208 VAL A N 1
ATOM 1684 C CA . VAL A 1 208 ? 8.025 -4.350 -8.962 1.00 95.38 208 VAL A CA 1
ATOM 1685 C C . VAL A 1 208 ? 6.679 -4.192 -9.661 1.00 95.38 208 VAL A C 1
ATOM 1687 O O . VAL A 1 208 ? 6.509 -4.695 -10.767 1.00 95.38 208 VAL A O 1
ATOM 1690 N N . GLY A 1 209 ? 5.745 -3.429 -9.088 1.00 96.81 209 GLY A N 1
ATOM 1691 C CA . GLY A 1 209 ? 4.468 -3.113 -9.727 1.00 96.81 209 GLY A CA 1
ATOM 1692 C C . GLY A 1 209 ? 4.630 -2.413 -11.081 1.00 96.81 209 GLY A C 1
ATOM 1693 O O . GLY A 1 209 ? 3.869 -2.696 -12.009 1.00 96.81 209 GLY A O 1
ATOM 1694 N N . LEU A 1 210 ? 5.634 -1.536 -11.222 1.00 96.44 210 LEU A N 1
ATOM 1695 C CA . LEU A 1 210 ? 5.971 -0.884 -12.489 1.00 96.44 210 LEU A CA 1
ATOM 1696 C C . LEU A 1 210 ? 6.553 -1.888 -13.488 1.00 96.44 210 LEU A C 1
ATOM 1698 O O . LEU A 1 210 ? 6.188 -1.859 -14.661 1.00 96.44 210 LEU A O 1
ATOM 1702 N N . ALA A 1 211 ? 7.419 -2.798 -13.036 1.00 96.06 211 ALA A N 1
ATOM 1703 C CA . ALA A 1 211 ? 7.967 -3.841 -13.898 1.00 96.06 211 ALA A CA 1
ATOM 1704 C C . ALA A 1 211 ? 6.855 -4.768 -14.419 1.00 96.06 211 ALA A C 1
ATOM 1706 O O . ALA A 1 211 ? 6.780 -5.015 -15.623 1.00 96.06 211 ALA A O 1
ATOM 1707 N N . LEU A 1 212 ? 5.929 -5.186 -13.544 1.00 97.44 212 LEU A N 1
ATOM 1708 C CA . LEU A 1 212 ? 4.794 -6.042 -13.901 1.00 97.44 212 LEU A CA 1
ATOM 1709 C C . LEU A 1 212 ? 3.832 -5.379 -14.901 1.00 97.44 212 LEU A C 1
ATOM 1711 O O . LEU A 1 212 ? 3.336 -6.060 -15.798 1.00 97.44 212 LEU A O 1
ATOM 1715 N N . ILE A 1 213 ? 3.558 -4.074 -14.760 1.00 97.06 213 ILE A N 1
ATOM 1716 C CA . ILE A 1 213 ? 2.641 -3.341 -15.654 1.00 97.06 213 ILE A CA 1
ATOM 1717 C C . ILE A 1 213 ? 3.308 -2.899 -16.965 1.00 97.06 213 ILE A C 1
ATOM 1719 O O . ILE A 1 213 ? 2.606 -2.577 -17.926 1.00 97.06 213 ILE A O 1
ATOM 1723 N N . SER A 1 214 ? 4.645 -2.897 -17.033 1.00 96.69 214 SER A N 1
ATOM 1724 C CA . SER A 1 214 ? 5.397 -2.391 -18.189 1.00 96.69 214 SER A CA 1
ATOM 1725 C C . SER A 1 214 ? 5.030 -3.014 -19.546 1.00 96.69 214 SER A C 1
ATOM 1727 O O . SER A 1 214 ? 4.964 -2.251 -20.513 1.00 96.69 214 SER A O 1
ATOM 1729 N N . PRO A 1 215 ? 4.670 -4.314 -19.671 1.00 95.75 215 PRO A N 1
ATOM 1730 C CA . PRO A 1 215 ? 4.230 -4.873 -20.953 1.00 95.75 215 PRO A CA 1
ATOM 1731 C C . PRO A 1 215 ? 2.903 -4.281 -21.453 1.00 95.75 215 PRO A C 1
ATOM 1733 O O . PRO A 1 215 ? 2.638 -4.283 -22.652 1.00 95.75 215 PRO A O 1
ATOM 1736 N N . PHE A 1 216 ? 2.066 -3.761 -20.546 1.00 95.31 216 PHE A N 1
ATOM 1737 C CA . PHE A 1 216 ? 0.769 -3.159 -20.868 1.00 95.31 216 PHE A CA 1
ATOM 1738 C C . PHE A 1 216 ? 0.838 -1.633 -20.997 1.00 95.31 216 PHE A C 1
ATOM 1740 O O . PHE A 1 216 ? 0.110 -1.050 -21.800 1.00 95.31 216 PHE A O 1
ATOM 1747 N N . MET A 1 217 ? 1.686 -0.971 -20.202 1.00 94.94 217 MET A N 1
ATOM 1748 C CA . MET A 1 217 ? 1.759 0.493 -20.113 1.00 94.94 217 MET A CA 1
ATOM 1749 C C . MET A 1 217 ? 3.199 1.034 -20.214 1.00 94.94 217 MET A C 1
ATOM 1751 O O . MET A 1 217 ? 3.615 1.799 -19.342 1.00 94.94 217 MET A O 1
ATOM 1755 N N . PRO A 1 218 ? 3.953 0.718 -21.283 1.00 93.25 218 PRO A N 1
ATOM 1756 C CA . PRO A 1 218 ? 5.403 0.930 -21.345 1.00 93.25 218 PRO A CA 1
ATOM 1757 C C . PRO A 1 218 ? 5.824 2.391 -21.148 1.00 93.25 218 PRO A C 1
ATOM 1759 O O . PRO A 1 218 ? 6.774 2.673 -20.425 1.00 93.25 218 PRO A O 1
ATOM 1762 N N . TYR A 1 219 ? 5.097 3.344 -21.739 1.00 88.00 219 TYR A N 1
ATOM 1763 C CA . TYR A 1 219 ? 5.432 4.766 -21.620 1.00 88.00 219 TYR A CA 1
ATOM 1764 C C . TYR A 1 219 ? 5.201 5.314 -20.210 1.00 88.00 219 TYR A C 1
ATOM 1766 O O . TYR A 1 219 ? 6.022 6.076 -19.708 1.00 88.00 219 TYR A O 1
ATOM 1774 N N . LEU A 1 220 ? 4.090 4.926 -19.572 1.00 91.69 220 LEU A N 1
ATOM 1775 C CA . LEU A 1 220 ? 3.784 5.370 -18.214 1.00 91.69 220 LEU A CA 1
ATOM 1776 C C . LEU A 1 220 ? 4.748 4.726 -17.217 1.00 91.69 220 LEU A C 1
ATOM 1778 O O . LEU A 1 220 ? 5.284 5.414 -16.354 1.00 91.69 220 LEU A O 1
ATOM 1782 N N . SER A 1 221 ? 4.986 3.419 -17.348 1.00 92.81 221 SER A N 1
ATOM 1783 C CA . SER A 1 221 ? 5.895 2.712 -16.454 1.00 92.81 221 SER A CA 1
ATOM 1784 C C . SER A 1 221 ? 7.323 3.236 -16.560 1.00 92.81 221 SER A C 1
ATOM 1786 O O . SER A 1 221 ? 7.987 3.370 -15.540 1.00 92.81 221 SER A O 1
ATOM 1788 N N . GLU A 1 222 ? 7.781 3.581 -17.768 1.00 89.88 222 GLU A N 1
ATOM 1789 C CA . GLU A 1 222 ? 9.104 4.169 -17.990 1.00 89.88 222 GLU A CA 1
ATOM 1790 C C . GLU A 1 222 ? 9.215 5.558 -17.346 1.00 89.88 222 GLU A C 1
ATOM 1792 O O . GLU A 1 222 ? 10.167 5.835 -16.623 1.00 89.88 222 GLU A O 1
ATOM 1797 N N . GLU A 1 223 ? 8.221 6.423 -17.549 1.00 87.06 223 GLU A N 1
ATOM 1798 C CA . GLU A 1 223 ? 8.217 7.785 -17.006 1.00 87.06 223 GLU A CA 1
ATOM 1799 C C . GLU A 1 223 ? 8.282 7.811 -15.471 1.00 87.06 223 GLU A C 1
ATOM 1801 O O . GLU A 1 223 ? 9.029 8.612 -14.893 1.00 87.06 223 GLU A O 1
ATOM 1806 N N . LEU A 1 224 ? 7.550 6.892 -14.833 1.00 89.12 224 LEU A N 1
ATOM 1807 C CA . LEU A 1 224 ? 7.535 6.719 -13.384 1.00 89.12 224 LEU A CA 1
ATOM 1808 C C . LEU A 1 224 ? 8.814 6.041 -12.878 1.00 89.12 224 LEU A C 1
ATOM 1810 O O . LEU A 1 224 ? 9.358 6.456 -11.857 1.00 89.12 224 LEU A O 1
ATOM 1814 N N . PHE A 1 225 ? 9.335 5.047 -13.600 1.00 88.56 225 PHE A N 1
ATOM 1815 C CA . PHE A 1 225 ? 10.586 4.366 -13.257 1.00 88.56 225 PHE A CA 1
ATOM 1816 C C . PHE A 1 225 ? 11.776 5.326 -13.227 1.00 88.56 225 PHE A C 1
ATOM 1818 O O . PHE A 1 225 ? 12.548 5.302 -12.274 1.00 88.56 225 PHE A O 1
ATOM 1825 N N . GLN A 1 226 ? 11.885 6.224 -14.210 1.00 83.25 226 GLN A N 1
ATOM 1826 C CA . GLN A 1 226 ? 12.956 7.229 -14.262 1.00 83.25 226 GLN A CA 1
ATOM 1827 C C . GLN A 1 226 ? 12.881 8.260 -13.122 1.00 83.25 226 GLN A C 1
ATOM 1829 O O . GLN A 1 226 ? 13.862 8.946 -12.840 1.00 83.25 226 GLN A O 1
ATOM 1834 N N . ARG A 1 227 ? 11.720 8.392 -12.465 1.00 83.00 227 ARG A N 1
ATOM 1835 C CA . ARG A 1 227 ? 11.522 9.264 -11.295 1.00 83.00 227 ARG A CA 1
ATOM 1836 C C . ARG A 1 227 ? 11.763 8.568 -9.968 1.00 83.00 227 ARG A C 1
ATOM 1838 O O . ARG A 1 227 ? 11.888 9.251 -8.952 1.00 83.00 227 ARG A O 1
ATOM 1845 N N . LEU A 1 228 ? 11.801 7.238 -9.949 1.00 82.75 228 LEU A N 1
ATOM 1846 C CA . LEU A 1 228 ? 12.122 6.514 -8.732 1.00 82.75 228 LEU A CA 1
ATOM 1847 C C . LEU A 1 228 ? 13.594 6.743 -8.364 1.00 82.75 228 LEU A C 1
ATOM 1849 O O . LEU A 1 228 ? 14.461 6.691 -9.238 1.00 82.75 228 LEU A O 1
ATOM 1853 N N . PRO A 1 229 ? 13.907 6.966 -7.074 1.00 78.38 229 PRO A N 1
ATOM 1854 C CA . PRO A 1 229 ? 15.290 7.086 -6.637 1.00 78.38 229 PRO A CA 1
ATOM 1855 C C . PRO A 1 229 ? 16.048 5.791 -6.938 1.00 78.38 229 PRO A C 1
ATOM 1857 O O . PRO A 1 229 ? 15.528 4.691 -6.738 1.00 78.38 229 PRO A O 1
ATOM 1860 N N . SER A 1 230 ? 17.284 5.903 -7.420 1.00 72.69 230 SER A N 1
ATOM 1861 C CA . SER A 1 230 ? 18.058 4.706 -7.731 1.00 72.69 230 SER A CA 1
ATOM 1862 C C . SER A 1 230 ? 18.536 4.022 -6.455 1.00 72.69 230 SER A C 1
ATOM 1864 O O . SER A 1 230 ? 19.249 4.623 -5.654 1.00 72.69 230 SER A O 1
ATOM 1866 N N . ARG A 1 231 ? 18.148 2.756 -6.264 1.00 69.94 231 ARG A N 1
ATOM 1867 C CA . ARG A 1 231 ? 18.560 1.948 -5.100 1.00 69.94 231 ARG A CA 1
ATOM 1868 C C . ARG A 1 231 ? 19.972 1.400 -5.202 1.00 69.94 231 ARG A C 1
ATOM 1870 O O . ARG A 1 231 ? 20.598 1.081 -4.197 1.00 69.94 231 ARG A O 1
ATOM 1877 N N . THR A 1 232 ? 20.443 1.191 -6.422 1.00 65.69 232 THR A N 1
ATOM 1878 C CA . THR A 1 232 ? 21.716 0.529 -6.693 1.00 65.69 232 THR A CA 1
ATOM 1879 C C . THR A 1 232 ? 22.423 1.261 -7.811 1.00 65.69 232 THR A C 1
ATOM 1881 O O . THR A 1 232 ? 21.793 1.592 -8.812 1.00 65.69 232 THR A O 1
ATOM 1884 N N . ALA A 1 233 ? 23.743 1.412 -7.705 1.00 64.62 233 ALA A N 1
ATOM 1885 C CA . ALA A 1 233 ? 24.561 2.019 -8.758 1.00 64.62 233 ALA A CA 1
ATOM 1886 C C . ALA A 1 233 ? 24.379 1.356 -10.142 1.00 64.62 233 ALA A C 1
ATOM 1888 O O . ALA A 1 233 ? 24.609 1.995 -11.162 1.00 64.62 233 ALA A O 1
ATOM 1889 N N . ASN A 1 234 ? 23.916 0.100 -10.170 1.00 68.31 234 ASN A N 1
ATOM 1890 C CA . ASN A 1 234 ? 23.710 -0.702 -11.375 1.00 68.31 234 ASN A CA 1
ATOM 1891 C C . ASN A 1 234 ? 22.227 -0.841 -11.776 1.00 68.31 234 ASN A C 1
ATOM 1893 O O . ASN A 1 234 ? 21.861 -1.845 -12.387 1.00 68.31 234 ASN A O 1
ATOM 1897 N N . GLN A 1 235 ? 21.353 0.105 -11.409 1.00 74.19 235 GLN A N 1
ATOM 1898 C CA . GLN A 1 235 ? 19.963 0.066 -11.876 1.00 74.19 235 GLN A CA 1
ATOM 1899 C C . GLN A 1 235 ? 19.920 0.120 -13.417 1.00 74.19 235 GLN A C 1
ATOM 1901 O O . GLN A 1 235 ? 20.645 0.927 -14.008 1.00 74.19 235 GLN A O 1
ATOM 1906 N N . PRO A 1 236 ? 19.100 -0.720 -14.082 1.00 81.88 236 PRO A N 1
ATOM 1907 C CA . PRO A 1 236 ? 18.985 -0.691 -15.533 1.00 81.88 236 PRO A CA 1
ATOM 1908 C C . PRO A 1 236 ? 18.570 0.696 -16.044 1.00 81.88 236 PRO A C 1
ATOM 1910 O O . PRO A 1 236 ? 17.782 1.381 -15.389 1.00 81.88 236 PRO A O 1
ATOM 1913 N N . PRO A 1 237 ? 19.050 1.114 -17.228 1.00 84.62 237 PRO A N 1
ATOM 1914 C CA . PRO A 1 237 ? 18.782 2.450 -17.760 1.00 84.62 237 PRO A CA 1
ATOM 1915 C C . PRO A 1 237 ? 17.325 2.665 -18.195 1.00 84.62 237 PRO A C 1
ATOM 1917 O O . PRO A 1 237 ? 16.940 3.803 -18.435 1.00 84.62 237 PRO A O 1
ATOM 1920 N N . SER A 1 238 ? 16.535 1.599 -18.333 1.00 88.56 238 SER A N 1
ATOM 1921 C CA . SER A 1 238 ? 15.118 1.633 -18.705 1.00 88.56 238 SER A CA 1
ATOM 1922 C C . SER A 1 238 ? 14.394 0.432 -18.102 1.00 88.56 238 SER A C 1
ATOM 1924 O O . SER A 1 238 ? 14.978 -0.649 -17.943 1.00 88.56 238 SER A O 1
ATOM 1926 N N . ILE A 1 239 ? 13.103 0.597 -17.811 1.00 92.12 239 ILE A N 1
ATOM 1927 C CA . ILE A 1 239 ? 12.284 -0.498 -17.288 1.00 92.12 239 ILE A CA 1
ATOM 1928 C C . ILE A 1 239 ? 12.112 -1.618 -18.319 1.00 92.12 239 ILE A C 1
ATOM 1930 O O . ILE A 1 239 ? 12.048 -2.786 -17.958 1.00 92.12 239 ILE A O 1
ATOM 1934 N N . CYS A 1 240 ? 12.143 -1.281 -19.612 1.00 89.19 240 CYS A N 1
ATOM 1935 C CA . CYS A 1 240 ? 11.987 -2.238 -20.708 1.00 89.19 240 CYS A CA 1
ATOM 1936 C C . CYS A 1 240 ? 13.153 -3.236 -20.828 1.00 89.19 240 CYS A C 1
ATOM 1938 O O . CYS A 1 240 ? 13.000 -4.278 -21.456 1.00 89.19 240 CYS A O 1
ATOM 1940 N N . VAL A 1 241 ? 14.322 -2.914 -20.262 1.00 90.50 241 VAL A N 1
ATOM 1941 C CA . VAL A 1 241 ? 15.504 -3.802 -20.229 1.00 90.50 241 VAL A CA 1
ATOM 1942 C C . VAL A 1 241 ? 15.759 -4.383 -18.838 1.00 90.50 241 VAL A C 1
ATOM 1944 O O . VAL A 1 241 ? 16.797 -4.998 -18.598 1.00 90.50 241 VAL A O 1
ATOM 1947 N N . THR A 1 242 ? 14.836 -4.159 -17.903 1.00 90.62 242 THR A N 1
ATOM 1948 C CA . THR A 1 242 ? 14.896 -4.749 -16.568 1.00 90.62 242 THR A CA 1
ATOM 1949 C C . THR A 1 242 ? 14.372 -6.186 -16.630 1.00 90.62 242 THR A C 1
ATOM 1951 O O . THR A 1 242 ? 13.392 -6.431 -17.337 1.00 90.62 242 THR A O 1
ATOM 1954 N N . PRO A 1 243 ? 14.990 -7.144 -15.913 1.00 91.62 243 PRO A N 1
ATOM 1955 C CA . PRO A 1 243 ? 14.439 -8.488 -15.782 1.00 91.62 243 PRO A CA 1
ATOM 1956 C C . PRO A 1 243 ? 12.992 -8.449 -15.282 1.00 91.62 243 PRO A C 1
ATOM 1958 O O . PRO A 1 243 ? 12.667 -7.677 -14.373 1.00 91.62 243 PRO A O 1
ATOM 1961 N N . TYR A 1 244 ? 12.129 -9.261 -15.893 1.00 95.44 244 TYR A N 1
ATOM 1962 C CA . TYR A 1 244 ? 10.748 -9.377 -15.444 1.00 95.44 244 TYR A CA 1
ATOM 1963 C C . TYR A 1 244 ? 10.712 -10.067 -14.067 1.00 95.44 244 TYR A C 1
ATOM 1965 O O . TYR A 1 244 ? 11.523 -10.962 -13.839 1.00 95.44 244 TYR A O 1
ATOM 1973 N N . PRO A 1 245 ? 9.842 -9.652 -13.127 1.00 96.06 245 PRO A N 1
ATOM 1974 C CA . PRO A 1 245 ? 9.805 -10.252 -11.795 1.00 96.06 245 PRO A CA 1
ATOM 1975 C C . PRO A 1 245 ? 9.408 -11.733 -11.839 1.00 96.06 245 PRO A C 1
ATOM 1977 O O . PRO A 1 245 ? 8.292 -12.056 -12.248 1.00 96.06 245 PRO A O 1
ATOM 1980 N N . GLU A 1 246 ? 10.290 -12.608 -11.357 1.00 95.94 246 GLU A N 1
ATOM 1981 C CA . GLU A 1 246 ? 10.056 -14.057 -11.303 1.00 95.94 246 GLU A CA 1
ATOM 1982 C C . GLU A 1 246 ? 9.458 -14.490 -9.950 1.00 95.94 246 GLU A C 1
ATOM 1984 O O . GLU A 1 246 ? 9.863 -13.957 -8.910 1.00 95.94 246 GLU A O 1
ATOM 1989 N N . PRO A 1 247 ? 8.508 -15.446 -9.901 1.00 96.25 247 PRO A N 1
ATOM 1990 C CA . PRO A 1 247 ? 7.851 -15.860 -8.657 1.00 96.25 247 PRO A CA 1
ATOM 1991 C C . PRO A 1 247 ? 8.810 -16.313 -7.545 1.00 96.25 247 PRO A C 1
ATOM 1993 O O . PRO A 1 247 ? 8.572 -16.011 -6.372 1.00 96.25 247 PRO A O 1
ATOM 1996 N N . GLU A 1 248 ? 9.908 -16.986 -7.895 1.00 94.88 248 GLU A N 1
ATOM 1997 C CA . GLU A 1 248 ? 10.902 -17.513 -6.952 1.00 94.88 248 GLU A CA 1
ATOM 1998 C C . GLU A 1 248 ? 11.603 -16.393 -6.170 1.00 94.88 248 GLU A C 1
ATOM 2000 O O . GLU A 1 248 ? 11.993 -16.581 -5.016 1.00 94.88 248 GLU A O 1
ATOM 2005 N N . GLU A 1 249 ? 11.725 -15.197 -6.758 1.00 91.38 249 GLU A N 1
ATOM 2006 C CA . GLU A 1 249 ? 12.321 -14.032 -6.095 1.00 91.38 249 GLU A CA 1
ATOM 2007 C C . GLU A 1 249 ? 11.446 -13.476 -4.963 1.00 91.38 249 GLU A C 1
ATOM 2009 O O . GLU A 1 249 ? 11.955 -12.780 -4.083 1.00 91.38 249 GLU A O 1
ATOM 2014 N N . TYR A 1 250 ? 10.139 -13.759 -4.974 1.00 93.50 250 TYR A N 1
ATOM 2015 C CA . TYR A 1 250 ? 9.163 -13.164 -4.052 1.00 93.50 250 TYR A CA 1
ATOM 2016 C C . TYR A 1 250 ? 8.457 -14.194 -3.167 1.00 93.50 250 TYR A C 1
ATOM 2018 O O . TYR A 1 250 ? 7.704 -13.810 -2.272 1.00 93.50 250 TYR A O 1
ATOM 2026 N N . GLU A 1 251 ? 8.719 -15.489 -3.351 1.00 91.69 251 GLU A N 1
ATOM 2027 C CA . GLU A 1 251 ? 8.070 -16.565 -2.593 1.00 91.69 251 GLU A CA 1
ATOM 2028 C C . GLU A 1 251 ? 8.255 -16.410 -1.074 1.00 91.69 251 GLU A C 1
ATOM 2030 O O . GLU A 1 251 ? 7.319 -16.630 -0.302 1.00 91.69 251 GLU A O 1
ATOM 2035 N N . MET A 1 252 ? 9.421 -15.920 -0.639 1.00 91.06 252 MET A N 1
ATOM 2036 C CA . MET A 1 252 ? 9.729 -15.669 0.775 1.00 91.06 252 MET A CA 1
ATOM 2037 C C . MET A 1 252 ? 8.797 -14.646 1.449 1.00 91.06 252 MET A C 1
ATOM 2039 O O . MET A 1 252 ? 8.701 -14.610 2.677 1.00 91.06 252 MET A O 1
ATOM 2043 N N . PHE A 1 253 ? 8.106 -13.813 0.666 1.00 92.75 253 PHE A N 1
ATOM 2044 C CA . PHE A 1 253 ? 7.196 -12.794 1.178 1.00 92.75 253 PHE A CA 1
ATOM 2045 C C . PHE A 1 253 ? 5.770 -13.299 1.420 1.00 92.75 253 PHE A C 1
ATOM 2047 O O . PHE A 1 253 ? 5.024 -12.631 2.136 1.00 92.75 253 PHE A O 1
ATOM 2054 N N . LEU A 1 254 ? 5.395 -14.477 0.907 1.00 93.31 254 LEU A N 1
ATOM 2055 C CA . LEU A 1 254 ? 4.047 -15.038 1.064 1.00 93.31 254 LEU A CA 1
ATOM 2056 C C . LEU A 1 254 ? 3.724 -15.351 2.528 1.00 93.31 254 LEU A C 1
ATOM 2058 O O . LEU A 1 254 ? 4.384 -16.186 3.155 1.00 93.31 254 LEU A O 1
ATOM 2062 N N . ASP A 1 255 ? 2.727 -14.667 3.092 1.00 93.75 255 ASP A N 1
ATOM 2063 C CA . ASP A 1 255 ? 2.399 -14.693 4.523 1.00 93.75 255 ASP A CA 1
ATOM 2064 C C . ASP A 1 255 ? 0.918 -14.988 4.774 1.00 93.75 255 ASP A C 1
ATOM 2066 O O . ASP A 1 255 ? 0.111 -14.083 4.980 1.00 93.75 255 ASP A O 1
ATOM 2070 N N . LYS A 1 256 ? 0.532 -16.267 4.770 1.00 93.94 256 LYS A N 1
ATOM 2071 C CA . LYS A 1 256 ? -0.888 -16.633 4.905 1.00 93.94 256 LYS A CA 1
ATOM 2072 C C . LYS A 1 256 ? -1.514 -16.163 6.221 1.00 93.94 256 LYS A C 1
ATOM 2074 O O . LYS A 1 256 ? -2.667 -15.741 6.215 1.00 93.94 256 LYS A O 1
ATOM 2079 N N . ASP A 1 257 ? -0.762 -16.215 7.319 1.00 93.69 257 ASP A N 1
ATOM 2080 C CA . ASP A 1 257 ? -1.236 -15.779 8.638 1.00 93.69 257 ASP A CA 1
ATOM 2081 C C . ASP A 1 257 ? -1.501 -14.267 8.652 1.00 93.69 257 ASP A C 1
ATOM 2083 O O . ASP A 1 257 ? -2.581 -13.821 9.046 1.00 93.69 257 ASP A O 1
ATOM 2087 N N . VAL A 1 258 ? -0.559 -13.469 8.138 1.00 94.12 258 VAL A N 1
ATOM 2088 C CA . VAL A 1 258 ? -0.753 -12.018 8.010 1.00 94.12 258 VAL A CA 1
ATOM 2089 C C . VAL A 1 258 ? -1.881 -11.689 7.029 1.00 94.12 258 VAL A C 1
ATOM 2091 O O . VAL A 1 258 ? -2.688 -10.807 7.317 1.00 94.12 258 VAL A O 1
ATOM 2094 N N . ASP A 1 259 ? -2.003 -12.409 5.911 1.00 94.81 259 ASP A N 1
ATOM 2095 C CA . ASP A 1 259 ? -3.091 -12.207 4.950 1.00 94.81 259 ASP A CA 1
ATOM 2096 C C . ASP A 1 259 ? -4.470 -12.453 5.580 1.00 94.81 259 ASP A C 1
ATOM 2098 O O . ASP A 1 259 ? -5.421 -11.722 5.301 1.00 94.81 259 ASP A O 1
ATOM 2102 N N . GLU A 1 260 ? -4.604 -13.489 6.413 1.00 95.12 260 GLU A N 1
ATOM 2103 C CA . GLU A 1 260 ? -5.842 -13.812 7.130 1.00 95.12 260 GLU A CA 1
ATOM 2104 C C . GLU A 1 260 ? -6.192 -12.751 8.171 1.00 95.12 260 GLU A C 1
ATOM 2106 O O . GLU A 1 260 ? -7.324 -12.252 8.189 1.00 95.12 260 GLU A O 1
ATOM 2111 N N . LYS A 1 261 ? -5.207 -12.343 8.973 1.00 94.88 261 LYS A N 1
ATOM 2112 C CA . LYS A 1 261 ? -5.352 -11.285 9.979 1.00 94.88 261 LYS A CA 1
ATOM 2113 C C . LYS A 1 261 ? -5.730 -9.948 9.353 1.00 94.88 261 LYS A C 1
ATOM 2115 O O . LYS A 1 261 ? -6.685 -9.300 9.787 1.00 94.88 261 LYS A O 1
ATOM 2120 N N . PHE A 1 262 ? -5.041 -9.557 8.285 1.00 94.88 262 PHE A N 1
ATOM 2121 C CA . PHE A 1 262 ? -5.303 -8.299 7.599 1.00 94.88 262 PHE A CA 1
ATOM 2122 C C . PHE A 1 262 ? -6.661 -8.313 6.883 1.00 94.88 262 PHE A C 1
ATOM 2124 O O . PHE A 1 262 ? -7.418 -7.347 6.975 1.00 94.88 262 PHE A O 1
ATOM 2131 N N . ARG A 1 263 ? -7.045 -9.438 6.261 1.00 94.81 263 ARG A N 1
ATOM 2132 C CA . ARG A 1 263 ? -8.387 -9.633 5.681 1.00 94.81 263 ARG A CA 1
ATOM 2133 C C . ARG A 1 263 ? -9.489 -9.503 6.732 1.00 94.81 263 ARG A C 1
ATOM 2135 O O . ARG A 1 263 ? -10.540 -8.927 6.445 1.00 94.81 263 ARG A O 1
ATOM 2142 N N . PHE A 1 264 ? -9.263 -9.997 7.948 1.00 95.06 264 PHE A N 1
ATOM 2143 C CA . PHE A 1 264 ? -10.195 -9.787 9.052 1.00 95.06 264 PHE A CA 1
ATOM 2144 C C . PHE A 1 264 ? -10.317 -8.299 9.422 1.00 95.06 264 PHE A C 1
ATOM 2146 O O . PHE A 1 264 ? -11.435 -7.789 9.518 1.00 95.06 264 PHE A O 1
ATOM 2153 N N . GLY A 1 265 ? -9.201 -7.570 9.521 1.00 94.88 265 GLY A N 1
ATOM 2154 C CA . GLY A 1 265 ? -9.205 -6.115 9.722 1.00 94.88 265 GLY A CA 1
ATOM 2155 C C . GLY A 1 265 ? -9.940 -5.350 8.611 1.00 94.88 265 GLY A C 1
ATOM 2156 O O . GLY A 1 265 ? -10.794 -4.507 8.893 1.00 94.88 265 GLY A O 1
ATOM 2157 N N . GLN A 1 266 ? -9.693 -5.690 7.342 1.00 92.94 266 GLN A N 1
ATOM 2158 C CA . GLN A 1 266 ? -10.402 -5.113 6.192 1.00 92.94 266 GLN A CA 1
ATOM 2159 C C . GLN A 1 266 ? -11.909 -5.372 6.256 1.00 92.94 266 GLN A C 1
ATOM 2161 O O . GLN A 1 266 ? -12.699 -4.474 5.953 1.00 92.94 266 GLN A O 1
ATOM 2166 N N . LYS A 1 267 ? -12.325 -6.566 6.700 1.00 94.88 267 LYS A N 1
ATOM 2167 C CA . LYS A 1 267 ? -13.739 -6.876 6.930 1.00 94.88 267 LYS A CA 1
ATOM 2168 C C . LYS A 1 267 ? -14.341 -5.934 7.972 1.00 94.88 267 LYS A C 1
ATOM 2170 O O . LYS A 1 267 ? -15.374 -5.331 7.705 1.00 94.88 267 LYS A O 1
ATOM 2175 N N . VAL A 1 268 ? -13.674 -5.745 9.113 1.00 94.62 268 VAL A N 1
ATOM 2176 C CA . VAL A 1 268 ? -14.113 -4.795 10.153 1.00 94.62 268 VAL A CA 1
ATOM 2177 C C . VAL A 1 268 ? -14.280 -3.389 9.579 1.00 94.62 268 VAL A C 1
ATOM 2179 O O . VAL A 1 268 ? -15.319 -2.762 9.775 1.00 94.62 268 VAL A O 1
ATOM 2182 N N . ILE A 1 269 ? -13.291 -2.900 8.830 1.00 93.62 269 ILE A N 1
ATOM 2183 C CA . ILE A 1 269 ? -13.329 -1.569 8.209 1.00 93.62 269 ILE A CA 1
ATOM 2184 C C . ILE A 1 269 ? -14.510 -1.448 7.240 1.00 93.62 269 ILE A C 1
ATOM 2186 O O . ILE A 1 269 ? -15.216 -0.438 7.263 1.00 93.62 269 ILE A O 1
ATOM 2190 N N . SER A 1 270 ? -14.728 -2.458 6.395 1.00 93.00 270 SER A N 1
ATOM 2191 C CA . SER A 1 270 ? -15.820 -2.475 5.418 1.00 93.00 270 SER A CA 1
ATOM 2192 C C . SER A 1 270 ? -17.187 -2.403 6.098 1.00 93.00 270 SER A C 1
ATOM 2194 O O . SER A 1 270 ? -18.020 -1.571 5.733 1.00 93.00 270 SER A O 1
ATOM 2196 N N . GLU A 1 271 ? -17.397 -3.207 7.140 1.00 93.81 271 GLU A N 1
ATOM 2197 C CA . GLU A 1 271 ? -18.649 -3.222 7.898 1.00 93.81 271 GLU A CA 1
ATOM 2198 C C . GLU A 1 271 ? -18.879 -1.900 8.638 1.00 93.81 271 GLU A C 1
ATOM 2200 O O . GLU A 1 271 ? -19.985 -1.364 8.628 1.00 93.81 271 GLU A O 1
ATOM 2205 N N . VAL A 1 272 ? -17.832 -1.306 9.221 1.00 92.38 272 VAL A N 1
ATOM 2206 C CA . VAL A 1 272 ? -17.929 0.011 9.869 1.00 92.38 272 VAL A CA 1
ATOM 2207 C C . VAL A 1 272 ? -18.283 1.097 8.851 1.00 92.38 272 VAL A C 1
ATOM 2209 O O . VAL A 1 272 ? -19.183 1.899 9.098 1.00 92.38 272 VAL A O 1
ATOM 2212 N N . ARG A 1 273 ? -17.629 1.121 7.683 1.00 91.62 273 ARG A N 1
ATOM 2213 C CA . ARG A 1 273 ? -17.947 2.075 6.605 1.00 91.62 273 ARG A CA 1
ATOM 2214 C C . ARG A 1 273 ? -19.380 1.884 6.093 1.00 91.62 273 ARG A C 1
ATOM 2216 O O . ARG A 1 273 ? -20.090 2.871 5.903 1.00 91.62 273 ARG A O 1
ATOM 2223 N N . SER A 1 274 ? -19.820 0.638 5.933 1.00 92.19 274 SER A N 1
ATOM 2224 C CA . SER A 1 274 ? -21.188 0.297 5.522 1.00 92.19 274 SER A CA 1
ATOM 2225 C C . SER A 1 274 ? -22.216 0.727 6.568 1.00 92.19 274 SER A C 1
ATOM 2227 O O . SER A 1 274 ? -23.259 1.287 6.232 1.00 92.19 274 SER A O 1
ATOM 2229 N N . ALA A 1 275 ? -21.903 0.549 7.851 1.00 91.56 275 ALA A N 1
ATOM 2230 C CA . ALA A 1 275 ? -22.759 0.988 8.939 1.00 91.56 275 ALA A CA 1
ATOM 2231 C C . ALA A 1 275 ? -22.846 2.523 9.011 1.00 91.56 275 ALA A C 1
ATOM 2233 O O . ALA A 1 275 ? -23.946 3.047 9.154 1.00 91.56 275 ALA A O 1
ATOM 2234 N N . LYS A 1 276 ? -21.740 3.261 8.817 1.00 90.94 276 LYS A N 1
ATOM 2235 C CA . LYS A 1 276 ? -21.773 4.734 8.690 1.00 90.94 276 LYS A CA 1
ATOM 2236 C C . LYS A 1 276 ? -22.705 5.177 7.562 1.00 90.94 276 LYS A C 1
ATOM 2238 O O . LYS A 1 276 ? -23.537 6.050 7.785 1.00 90.94 276 LYS A O 1
ATOM 2243 N N . ALA A 1 277 ? -22.615 4.535 6.396 1.00 91.31 277 ALA A N 1
ATOM 2244 C CA . ALA A 1 277 ? -23.495 4.826 5.265 1.00 91.31 277 ALA A CA 1
ATOM 2245 C C . ALA A 1 277 ? -24.973 4.549 5.590 1.00 91.31 277 ALA A C 1
ATOM 2247 O O . ALA A 1 277 ? -25.832 5.347 5.239 1.00 91.31 277 ALA A O 1
ATOM 2248 N N . LYS A 1 278 ? -25.274 3.468 6.322 1.00 90.25 278 LYS A N 1
ATOM 2249 C CA . LYS A 1 278 ? -26.642 3.137 6.761 1.00 90.25 278 LYS A CA 1
ATOM 2250 C C . LYS A 1 278 ? -27.258 4.192 7.690 1.00 90.25 278 LYS A C 1
ATOM 2252 O O . LYS A 1 278 ? -28.476 4.328 7.715 1.00 90.25 278 LYS A O 1
ATOM 2257 N N . TYR A 1 279 ? -26.436 4.901 8.460 1.00 89.25 279 TYR A N 1
ATOM 2258 C CA . TYR A 1 279 ? -26.867 5.982 9.352 1.00 89.25 279 TYR A CA 1
ATOM 2259 C C . TYR A 1 279 ? -26.699 7.378 8.730 1.00 89.25 279 TYR A C 1
ATOM 2261 O O . TYR A 1 279 ? -26.730 8.364 9.461 1.00 89.25 279 TYR A O 1
ATOM 2269 N N . ASP A 1 280 ? -26.483 7.468 7.411 1.00 90.19 280 ASP A N 1
ATOM 2270 C CA . ASP A 1 280 ? -26.238 8.720 6.679 1.00 90.19 280 ASP A CA 1
ATOM 2271 C C . ASP A 1 280 ? -25.085 9.566 7.261 1.00 90.19 280 ASP A C 1
ATOM 2273 O O . ASP A 1 280 ? -25.038 10.791 7.129 1.00 90.19 280 ASP A O 1
ATOM 2277 N N . ILE A 1 281 ? -24.109 8.910 7.897 1.00 88.56 281 ILE A N 1
ATOM 2278 C CA . ILE A 1 281 ? -22.928 9.564 8.461 1.00 88.56 281 ILE A CA 1
ATOM 2279 C C . ILE A 1 281 ? -21.893 9.732 7.345 1.00 88.56 281 ILE A C 1
ATOM 2281 O O . ILE A 1 281 ? -21.439 8.730 6.778 1.00 88.56 281 ILE A O 1
ATOM 2285 N N . PRO A 1 282 ? -21.438 10.966 7.052 1.00 88.38 282 PRO A N 1
ATOM 2286 C CA . PRO A 1 282 ? -20.392 11.185 6.065 1.00 88.38 282 PRO A CA 1
ATOM 2287 C C . PRO A 1 282 ? -19.132 10.379 6.393 1.00 88.38 282 PRO A C 1
ATOM 2289 O O . PRO A 1 282 ? -18.688 10.322 7.540 1.00 88.38 282 PRO A O 1
ATOM 2292 N N . HIS A 1 283 ? -18.505 9.791 5.371 1.00 81.62 283 HIS A N 1
ATOM 2293 C CA . HIS A 1 283 ? -17.341 8.912 5.552 1.00 81.62 283 HIS A CA 1
ATOM 2294 C C . HIS A 1 283 ? -16.204 9.577 6.346 1.00 81.62 283 HIS A C 1
ATOM 2296 O O . HIS A 1 283 ? -15.615 8.938 7.215 1.00 81.62 283 HIS A O 1
ATOM 2302 N N . LYS A 1 284 ? -15.974 10.880 6.130 1.00 85.06 284 LYS A N 1
ATOM 2303 C CA . LYS A 1 284 ? -14.927 11.672 6.799 1.00 85.06 284 LYS A CA 1
ATOM 2304 C C . LYS A 1 284 ? -15.226 12.024 8.262 1.00 85.06 284 LYS A C 1
ATOM 2306 O O . LYS A 1 284 ? -14.322 12.478 8.961 1.00 85.06 284 LYS A O 1
ATOM 2311 N N . THR A 1 285 ? -16.462 11.850 8.729 1.00 87.25 285 THR A N 1
ATOM 2312 C CA . THR A 1 285 ? -16.831 12.158 10.114 1.00 87.25 285 THR A CA 1
ATOM 2313 C C . THR A 1 285 ? -16.168 11.156 11.047 1.00 87.25 285 THR A C 1
ATOM 2315 O O . THR A 1 285 ? -16.395 9.949 10.928 1.00 87.25 285 THR A O 1
ATOM 2318 N N . LYS A 1 286 ? -15.342 11.650 11.971 1.00 89.62 286 LYS A N 1
ATOM 2319 C CA . LYS A 1 286 ? -14.641 10.802 12.934 1.00 89.62 286 LYS A CA 1
ATOM 2320 C C . LYS A 1 286 ? -15.604 10.309 14.013 1.00 89.62 286 LYS A C 1
ATOM 2322 O O . LYS A 1 286 ? -16.257 11.121 14.657 1.00 89.62 286 LYS A O 1
ATOM 2327 N N . ILE A 1 287 ? -15.668 8.992 14.207 1.00 89.69 287 ILE A N 1
ATOM 2328 C CA . ILE A 1 287 ? -16.531 8.340 15.207 1.00 89.69 287 ILE A CA 1
ATOM 2329 C C . ILE A 1 287 ? -15.705 7.551 16.226 1.00 89.69 287 ILE A C 1
ATOM 2331 O O . ILE A 1 287 ? -14.653 7.012 15.882 1.00 89.69 287 ILE A O 1
ATOM 2335 N N . GLU A 1 288 ? -16.182 7.465 17.469 1.00 92.19 288 GLU A N 1
ATOM 2336 C CA . GLU A 1 288 ? -15.592 6.567 18.470 1.00 92.19 288 GLU A CA 1
ATOM 2337 C C . GLU A 1 288 ? -16.049 5.129 18.190 1.00 92.19 288 GLU A C 1
ATOM 2339 O O . GLU A 1 288 ? -17.250 4.853 18.085 1.00 92.19 288 GLU A O 1
ATOM 2344 N N . LEU A 1 289 ? -15.083 4.216 18.087 1.00 93.56 289 LEU A N 1
ATOM 2345 C CA . LEU A 1 289 ? -15.299 2.810 17.768 1.00 93.56 289 LEU A CA 1
ATOM 2346 C C . LEU A 1 289 ? -14.786 1.928 18.911 1.00 93.56 289 LEU A C 1
ATOM 2348 O O . LEU A 1 289 ? -13.661 2.075 19.383 1.00 93.56 289 LEU A O 1
ATOM 2352 N N . THR A 1 290 ? -15.602 0.979 19.357 1.00 94.31 290 THR A N 1
ATOM 2353 C CA . THR A 1 290 ? -15.177 -0.077 20.284 1.00 94.31 290 THR A CA 1
ATOM 2354 C C . THR A 1 290 ? -15.363 -1.427 19.616 1.00 94.31 290 THR A C 1
ATOM 2356 O O . THR A 1 290 ? -16.469 -1.780 19.221 1.00 94.31 290 THR A O 1
ATOM 2359 N N . LEU A 1 291 ? -14.286 -2.183 19.472 1.00 94.44 291 LEU A N 1
ATOM 2360 C CA . LEU A 1 291 ? -14.286 -3.515 18.892 1.00 94.44 291 LEU A CA 1
ATOM 2361 C C . LEU A 1 291 ? -14.378 -4.535 20.021 1.00 94.44 291 LEU A C 1
ATOM 2363 O O . LEU A 1 291 ? -13.483 -4.628 20.859 1.00 94.44 291 LEU A O 1
ATOM 2367 N N . GLN A 1 292 ? -15.476 -5.277 20.054 1.00 93.56 292 GLN A N 1
ATOM 2368 C CA . GLN A 1 292 ? -15.700 -6.329 21.030 1.00 93.56 292 GLN A CA 1
ATOM 2369 C C . GLN A 1 292 ? -15.474 -7.683 20.372 1.00 93.56 292 GLN A C 1
ATOM 2371 O O . GLN A 1 292 ? -16.069 -7.949 19.331 1.00 93.56 292 GLN A O 1
ATOM 2376 N N . SER A 1 293 ? -14.659 -8.543 20.982 1.00 92.50 293 SER A N 1
ATOM 2377 C CA . SER A 1 293 ? -14.530 -9.936 20.549 1.00 92.50 293 SER A CA 1
ATOM 2378 C C . SER A 1 293 ? -14.389 -10.886 21.733 1.00 92.50 293 SER A C 1
ATOM 2380 O O . SER A 1 293 ? -13.606 -10.629 22.647 1.00 92.50 293 SER A O 1
ATOM 2382 N N . GLU A 1 294 ? -15.125 -11.997 21.703 1.00 89.81 294 GLU A N 1
ATOM 2383 C CA . GLU A 1 294 ? -15.030 -13.059 22.717 1.00 89.81 294 GLU A CA 1
ATOM 2384 C C . GLU A 1 294 ? -13.766 -13.906 22.514 1.00 89.81 294 GLU A C 1
ATOM 2386 O O . GLU A 1 294 ? -13.093 -14.301 23.470 1.00 89.81 294 GLU A O 1
ATOM 2391 N N . ASN A 1 295 ? -13.374 -14.096 21.255 1.00 92.25 295 ASN A N 1
ATOM 2392 C CA . ASN A 1 295 ? -12.181 -14.834 20.876 1.00 92.25 295 ASN A CA 1
ATOM 2393 C C . ASN A 1 295 ? -10.904 -14.015 21.140 1.00 92.25 295 ASN A C 1
ATOM 2395 O O . ASN A 1 295 ? -10.806 -12.843 20.755 1.00 92.25 295 ASN A O 1
ATOM 2399 N N . HIS A 1 296 ? -9.933 -14.636 21.814 1.00 90.94 296 HIS A N 1
ATOM 2400 C CA . HIS A 1 296 ? -8.650 -14.031 22.173 1.00 90.94 296 HIS A CA 1
ATOM 2401 C C . HIS A 1 296 ? -7.763 -13.733 20.953 1.00 90.94 296 HIS A C 1
ATOM 2403 O O . HIS A 1 296 ? -7.144 -12.675 20.902 1.00 90.94 296 HIS A O 1
ATOM 2409 N N . GLU A 1 297 ? -7.729 -14.614 19.953 1.00 91.56 297 GLU A N 1
ATOM 2410 C CA . GLU A 1 297 ? -6.919 -14.432 18.739 1.00 91.56 297 GLU A CA 1
ATOM 2411 C C . GLU A 1 297 ? -7.435 -13.268 17.889 1.00 91.56 297 GLU A C 1
ATOM 2413 O O . GLU A 1 297 ? -6.658 -12.432 17.419 1.00 91.56 297 GLU A O 1
ATOM 2418 N N . ASN A 1 298 ? -8.761 -13.152 17.768 1.00 92.06 298 ASN A N 1
ATOM 2419 C CA . ASN A 1 298 ? -9.395 -12.011 17.113 1.00 92.06 298 ASN A CA 1
ATOM 2420 C C . ASN A 1 298 ? -9.052 -10.710 17.847 1.00 92.06 298 ASN A C 1
ATOM 2422 O O . ASN A 1 298 ? -8.700 -9.731 17.199 1.00 92.06 298 ASN A O 1
ATOM 2426 N N . ARG A 1 299 ? -9.093 -10.687 19.188 1.00 93.50 299 ARG A N 1
ATOM 2427 C CA . ARG A 1 299 ? -8.700 -9.496 19.962 1.00 93.50 299 ARG A CA 1
ATOM 2428 C C . ARG A 1 299 ? -7.248 -9.104 19.710 1.00 93.50 299 ARG A C 1
ATOM 2430 O O . ARG A 1 299 ? -7.015 -7.958 19.345 1.00 93.50 299 ARG A O 1
ATOM 2437 N N . ALA A 1 300 ? -6.316 -10.050 19.807 1.00 93.06 300 ALA A N 1
ATOM 2438 C CA . ALA A 1 300 ? -4.901 -9.796 19.537 1.00 93.06 300 ALA A CA 1
ATOM 2439 C C . ALA A 1 300 ? -4.676 -9.256 18.111 1.00 93.06 300 ALA A C 1
ATOM 2441 O O . ALA A 1 300 ? -3.902 -8.324 17.900 1.00 93.06 300 ALA A O 1
ATOM 2442 N N . THR A 1 301 ? -5.412 -9.788 17.130 1.00 93.44 301 THR A N 1
ATOM 2443 C CA . THR A 1 301 ? -5.371 -9.302 15.744 1.00 93.44 301 THR A CA 1
ATOM 2444 C C . THR A 1 301 ? -5.876 -7.861 15.632 1.00 93.44 301 THR A C 1
ATOM 2446 O O . THR A 1 301 ? -5.214 -7.017 15.031 1.00 93.44 301 THR A O 1
ATOM 2449 N N . LEU A 1 302 ? -7.018 -7.541 16.243 1.00 93.94 302 LEU A N 1
ATOM 2450 C CA . LEU A 1 302 ? -7.587 -6.188 16.216 1.00 93.94 302 LEU A CA 1
ATOM 2451 C C . LEU A 1 302 ? -6.715 -5.176 16.964 1.00 93.94 302 LEU A C 1
ATOM 2453 O O . LEU A 1 302 ? -6.621 -4.028 16.537 1.00 93.94 302 LEU A O 1
ATOM 2457 N N . GLU A 1 303 ? -6.064 -5.596 18.048 1.00 93.56 303 GLU A N 1
ATOM 2458 C CA . GLU A 1 303 ? -5.085 -4.787 18.777 1.00 93.56 303 GLU A CA 1
ATOM 2459 C C . GLU A 1 303 ? -3.870 -4.477 17.898 1.00 93.56 303 GLU A C 1
ATOM 2461 O O . GLU A 1 303 ? -3.448 -3.324 17.829 1.00 93.56 303 GLU A O 1
ATOM 2466 N N . SER A 1 304 ? -3.363 -5.466 17.154 1.00 91.81 304 SER A N 1
ATOM 2467 C CA . SER A 1 304 ? -2.234 -5.264 16.236 1.00 91.81 304 SER A CA 1
ATOM 2468 C C . SER A 1 304 ? -2.555 -4.353 15.042 1.00 91.81 304 SER A C 1
ATOM 2470 O O . SER A 1 304 ? -1.659 -3.694 14.528 1.00 91.81 304 SER A O 1
ATOM 2472 N N . LEU A 1 305 ? -3.829 -4.270 14.638 1.00 93.00 305 LEU A N 1
ATOM 2473 C CA . LEU A 1 305 ? -4.310 -3.474 13.498 1.00 93.00 305 LEU A CA 1
ATOM 2474 C C . LEU A 1 305 ? -5.039 -2.191 13.924 1.00 93.00 305 LEU A C 1
ATOM 2476 O O . LEU A 1 305 ? -5.740 -1.566 13.125 1.00 93.00 305 LEU A O 1
ATOM 2480 N N . ILE A 1 306 ? -4.925 -1.783 15.190 1.00 93.38 306 ILE A N 1
ATOM 2481 C CA . ILE A 1 306 ? -5.740 -0.697 15.748 1.00 93.38 306 ILE A CA 1
ATOM 2482 C C . ILE A 1 306 ? -5.524 0.631 15.011 1.00 93.38 306 ILE A C 1
ATOM 2484 O O . ILE A 1 306 ? -6.480 1.362 14.741 1.00 93.38 306 ILE A O 1
ATOM 2488 N N . GLN A 1 307 ? -4.279 0.922 14.631 1.00 91.44 307 GLN A N 1
ATOM 2489 C CA . GLN A 1 307 ? -3.898 2.132 13.906 1.00 91.44 307 GLN A CA 1
ATOM 2490 C C . GLN A 1 307 ? -4.429 2.119 12.466 1.00 91.44 307 GLN A C 1
ATOM 2492 O O . GLN A 1 307 ? -4.965 3.129 11.995 1.00 91.44 307 GLN A O 1
ATOM 2497 N N . ASP A 1 308 ? -4.371 0.965 11.804 1.00 92.31 308 ASP A N 1
ATOM 2498 C CA . ASP A 1 308 ? -4.878 0.772 10.444 1.00 92.31 308 ASP A CA 1
ATOM 2499 C C . ASP A 1 308 ? -6.397 0.889 10.399 1.00 92.31 308 ASP A C 1
ATOM 2501 O O . ASP A 1 308 ? -6.949 1.637 9.591 1.00 92.31 308 ASP A O 1
ATOM 2505 N N . ILE A 1 309 ? -7.088 0.225 11.330 1.00 93.00 309 ILE A N 1
ATOM 2506 C CA . ILE A 1 309 ? -8.544 0.308 11.457 1.00 93.00 309 ILE A CA 1
ATOM 2507 C C . ILE A 1 309 ? -8.957 1.747 11.759 1.00 93.00 309 ILE A C 1
ATOM 2509 O O . ILE A 1 309 ? -9.903 2.240 11.146 1.00 93.00 309 ILE A O 1
ATOM 2513 N N . THR A 1 310 ? -8.249 2.449 12.649 1.00 92.44 310 THR A N 1
ATOM 2514 C CA . THR A 1 310 ? -8.540 3.858 12.963 1.00 92.44 310 THR A CA 1
ATOM 2515 C C . THR A 1 310 ? -8.463 4.729 11.711 1.00 92.44 310 THR A C 1
ATOM 2517 O O . THR A 1 310 ? -9.394 5.486 11.419 1.00 92.44 310 THR A O 1
ATOM 2520 N N . THR A 1 311 ? -7.380 4.582 10.949 1.00 90.31 311 THR A N 1
ATOM 2521 C CA . THR A 1 311 ? -7.105 5.383 9.753 1.00 90.31 311 THR A CA 1
ATOM 2522 C C . THR A 1 311 ? -8.102 5.071 8.640 1.00 90.31 311 THR A C 1
ATOM 2524 O O . THR A 1 311 ? -8.788 5.963 8.140 1.00 90.31 311 THR A O 1
ATOM 2527 N N . LEU A 1 312 ? -8.268 3.791 8.303 1.00 90.44 312 LEU A N 1
ATOM 2528 C CA . LEU A 1 312 ? -9.099 3.361 7.183 1.00 90.44 312 LEU A CA 1
ATOM 2529 C C . LEU A 1 312 ? -10.601 3.504 7.479 1.00 90.44 312 LEU A C 1
ATOM 2531 O O . LEU A 1 312 ? -11.376 3.816 6.575 1.00 90.44 312 LEU A O 1
ATOM 2535 N N . SER A 1 313 ? -11.064 3.336 8.718 1.00 89.31 313 SER A N 1
ATOM 2536 C CA . SER A 1 313 ? -12.486 3.551 9.056 1.00 89.31 313 SER A CA 1
ATOM 2537 C C . SER A 1 313 ? -12.856 5.025 9.293 1.00 89.31 313 SER A C 1
ATOM 2539 O O . SER A 1 313 ? -14.040 5.346 9.463 1.00 89.31 313 SER A O 1
ATOM 2541 N N . ALA A 1 314 ? -11.864 5.926 9.270 1.00 88.00 314 ALA A N 1
ATOM 2542 C CA . ALA A 1 314 ? -11.995 7.316 9.696 1.00 88.00 314 ALA A CA 1
ATOM 2543 C C . ALA A 1 314 ? -12.639 7.407 11.092 1.00 88.00 314 ALA A C 1
ATOM 2545 O O . ALA A 1 314 ? -13.675 8.051 11.276 1.00 88.00 314 ALA A O 1
ATOM 2546 N N . ALA A 1 315 ? -12.051 6.710 12.066 1.00 87.69 315 ALA A N 1
ATOM 2547 C CA . ALA A 1 315 ? -12.444 6.772 13.471 1.00 87.69 315 ALA A CA 1
ATOM 2548 C C . ALA A 1 315 ? -11.656 7.864 14.216 1.00 87.69 315 ALA A C 1
ATOM 2550 O O . ALA A 1 315 ? -10.553 8.244 13.819 1.00 87.69 315 ALA A O 1
ATOM 2551 N N . SER A 1 316 ? -12.224 8.400 15.298 1.00 88.88 316 SER A N 1
ATOM 2552 C CA . SER A 1 316 ? -11.501 9.292 16.219 1.00 88.88 316 SER A CA 1
ATOM 2553 C C . SER A 1 316 ? -10.627 8.500 17.187 1.00 88.88 316 SER A C 1
ATOM 2555 O O . SER A 1 316 ? -9.513 8.914 17.493 1.00 88.88 316 SER A O 1
ATOM 2557 N N . ASN A 1 317 ? -11.145 7.375 17.675 1.00 89.50 317 ASN A N 1
ATOM 2558 C CA . ASN A 1 317 ? -10.480 6.474 18.603 1.00 89.50 317 ASN A CA 1
ATOM 2559 C C . ASN A 1 317 ? -11.055 5.068 18.401 1.00 89.50 317 ASN A C 1
ATOM 2561 O O . ASN A 1 317 ? -12.274 4.917 18.282 1.00 89.50 317 ASN A O 1
ATOM 2565 N N . VAL A 1 318 ? -10.182 4.065 18.370 1.00 92.56 318 VAL A N 1
ATOM 2566 C CA . VAL A 1 318 ? -10.548 2.650 18.343 1.00 92.56 318 VAL A CA 1
ATOM 2567 C C . VAL A 1 318 ? -10.036 2.012 19.627 1.00 92.56 318 VAL A C 1
ATOM 2569 O O . VAL A 1 318 ? -8.887 2.219 20.007 1.00 92.56 318 VAL A O 1
ATOM 2572 N N . ARG A 1 319 ? -10.882 1.233 20.303 1.00 93.31 319 ARG A N 1
ATOM 2573 C CA . ARG A 1 319 ? -10.495 0.434 21.476 1.00 93.31 319 ARG A CA 1
ATOM 2574 C C . ARG A 1 319 ? -10.960 -0.998 21.312 1.00 93.31 319 ARG A C 1
ATOM 2576 O O . ARG A 1 319 ? -12.068 -1.217 20.830 1.00 93.31 319 ARG A O 1
ATOM 2583 N N . VAL A 1 320 ? -10.152 -1.951 21.757 1.00 92.69 320 VAL A N 1
ATOM 2584 C CA . VAL A 1 320 ? -10.535 -3.365 21.827 1.00 92.69 320 VAL A CA 1
ATOM 2585 C C . VAL A 1 320 ? -10.985 -3.676 23.254 1.00 92.69 320 VAL A C 1
ATOM 2587 O O . VAL A 1 320 ? -10.358 -3.236 24.216 1.00 92.69 320 VAL A O 1
ATOM 2590 N N . SER A 1 321 ? -12.115 -4.363 23.410 1.00 89.94 321 SER A N 1
ATOM 2591 C CA . SER A 1 321 ? -12.682 -4.701 24.719 1.00 89.94 321 SER A CA 1
ATOM 2592 C C . SER A 1 321 ? -13.359 -6.070 24.704 1.00 89.94 321 SER A C 1
ATOM 2594 O O . SER A 1 321 ? -13.708 -6.608 23.656 1.00 89.94 321 SER A O 1
ATOM 2596 N N . THR A 1 322 ? -13.567 -6.640 25.885 1.00 87.69 322 THR A N 1
ATOM 2597 C CA . THR A 1 322 ? -14.449 -7.795 26.096 1.00 87.69 322 THR A CA 1
ATOM 2598 C C . THR A 1 322 ? -15.868 -7.370 26.469 1.00 87.69 322 THR A C 1
ATOM 2600 O O . THR A 1 322 ? -16.806 -8.151 26.321 1.00 87.69 322 THR A O 1
ATOM 2603 N N . GLU A 1 323 ? -16.046 -6.135 26.938 1.00 85.56 323 GLU A N 1
ATOM 2604 C CA . GLU A 1 323 ? -17.316 -5.638 27.456 1.00 85.56 323 GLU A CA 1
ATOM 2605 C C . GLU A 1 323 ? -18.100 -4.842 26.412 1.00 85.56 323 GLU A C 1
ATOM 2607 O O . GLU A 1 323 ? -17.546 -4.166 25.542 1.00 85.56 323 GLU A O 1
ATOM 2612 N N . LYS A 1 324 ? -19.428 -4.887 26.540 1.00 86.06 324 LYS A N 1
ATOM 2613 C CA . LYS A 1 324 ? -20.336 -4.099 25.711 1.00 86.06 324 LYS A CA 1
ATOM 2614 C C . LYS A 1 324 ? -20.337 -2.632 26.172 1.00 86.06 324 LYS A C 1
ATOM 2616 O O . LYS A 1 324 ? -20.728 -2.361 27.312 1.00 86.06 324 LYS A O 1
ATOM 2621 N N . PRO A 1 325 ? -20.005 -1.665 25.299 1.00 86.00 325 PRO A N 1
ATOM 2622 C CA . PRO A 1 325 ? -20.088 -0.250 25.641 1.00 86.00 325 PRO A CA 1
ATOM 2623 C C . PRO A 1 325 ? -21.547 0.218 25.774 1.00 86.00 325 PRO A C 1
ATOM 2625 O O . PRO A 1 325 ? -22.449 -0.240 25.066 1.00 86.00 325 PRO A O 1
ATOM 2628 N N . LYS A 1 326 ? -21.790 1.168 26.686 1.00 81.94 326 LYS A N 1
ATOM 2629 C CA . LYS A 1 326 ? -23.101 1.817 26.859 1.00 81.94 326 LYS A CA 1
ATOM 2630 C C . LYS A 1 326 ? -23.261 2.958 25.848 1.00 81.94 326 LYS A C 1
ATOM 2632 O O . LYS A 1 326 ? -22.347 3.759 25.690 1.00 81.94 326 LYS A O 1
ATOM 2637 N N . GLY A 1 327 ? -24.437 3.065 25.224 1.00 82.00 327 GLY A N 1
ATOM 2638 C CA . GLY A 1 327 ? -24.767 4.174 24.314 1.00 82.00 327 GLY A CA 1
ATOM 2639 C C . GLY A 1 327 ? -24.191 4.056 22.897 1.00 82.00 327 GLY A C 1
ATOM 2640 O O . GLY A 1 327 ? -24.111 5.061 22.200 1.00 82.00 327 GLY A O 1
ATOM 2641 N N . SER A 1 328 ? -23.808 2.850 22.468 1.00 88.31 328 SER A N 1
ATOM 2642 C CA . SER A 1 328 ? -23.274 2.591 21.125 1.00 88.31 328 SER A CA 1
ATOM 2643 C C . SER A 1 328 ? -24.175 1.655 20.324 1.00 88.31 328 SER A C 1
ATOM 2645 O O . SER A 1 328 ? -24.862 0.793 20.877 1.00 88.31 328 SER A O 1
ATOM 2647 N N . VAL A 1 329 ? -24.134 1.801 19.005 1.00 89.56 329 VAL A N 1
ATOM 2648 C CA . VAL A 1 329 ? -24.858 0.963 18.052 1.00 89.56 329 VAL A CA 1
ATOM 2649 C C . VAL A 1 329 ? -23.986 -0.226 17.634 1.00 89.56 329 VAL A C 1
ATOM 2651 O O . VAL A 1 329 ? -22.832 -0.003 17.259 1.00 89.56 329 VAL A O 1
ATOM 2654 N N . PRO A 1 330 ? -24.501 -1.470 17.685 1.00 92.62 330 PRO A N 1
ATOM 2655 C CA . PRO A 1 330 ? -23.759 -2.647 17.252 1.00 92.62 330 PRO A CA 1
ATOM 2656 C C . PRO A 1 330 ? -23.791 -2.833 15.733 1.00 92.62 330 PRO A C 1
ATOM 2658 O O . PRO A 1 330 ? -24.848 -2.761 15.105 1.00 92.62 330 PRO A O 1
ATOM 2661 N N . THR A 1 331 ? -22.645 -3.214 15.185 1.00 92.25 331 THR A N 1
ATOM 2662 C CA . THR A 1 331 ? -22.462 -3.734 13.830 1.00 92.25 331 THR A CA 1
ATOM 2663 C C . THR A 1 331 ? -21.809 -5.108 13.941 1.00 92.25 331 THR A C 1
ATOM 2665 O O . THR A 1 331 ? -20.690 -5.238 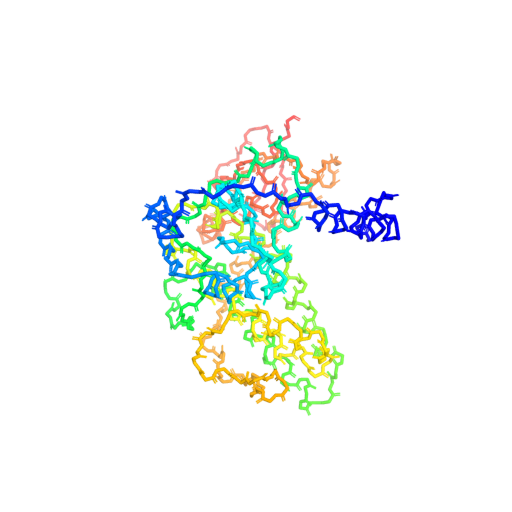14.440 1.00 92.25 331 THR A O 1
ATOM 2668 N N . LEU A 1 332 ? -22.522 -6.150 13.518 1.00 91.56 332 LEU A N 1
ATOM 2669 C CA . LEU A 1 332 ? -22.031 -7.526 13.569 1.00 91.56 332 LEU A CA 1
ATOM 2670 C C . LEU A 1 332 ? -20.969 -7.744 12.483 1.00 91.56 332 LEU A C 1
ATOM 2672 O O . LEU A 1 332 ? -21.260 -7.541 11.310 1.00 91.56 332 LEU A O 1
ATOM 2676 N N . ILE A 1 333 ? -19.766 -8.188 12.861 1.00 91.94 333 ILE A N 1
ATOM 2677 C CA . ILE A 1 333 ? -18.688 -8.502 11.905 1.00 91.94 333 ILE A CA 1
ATOM 2678 C C . ILE A 1 333 ? -18.673 -10.001 11.589 1.00 91.94 333 ILE A C 1
ATOM 2680 O O . ILE A 1 333 ? -18.582 -10.427 10.433 1.00 91.94 333 ILE A O 1
ATOM 2684 N N . ASN A 1 334 ? -18.735 -10.826 12.630 1.00 90.31 334 ASN A N 1
ATOM 2685 C CA . ASN A 1 334 ? -18.871 -12.280 12.571 1.00 90.31 334 ASN A CA 1
ATOM 2686 C C . ASN A 1 334 ? -19.544 -12.765 13.872 1.00 90.31 334 ASN A C 1
ATOM 2688 O O . ASN A 1 334 ? -19.951 -11.946 14.691 1.00 90.31 334 ASN A O 1
ATOM 2692 N N . ALA A 1 335 ? -19.670 -14.081 14.063 1.00 87.00 335 ALA A N 1
ATOM 2693 C CA . ALA A 1 335 ? -20.332 -14.648 15.241 1.00 87.00 335 ALA A CA 1
ATOM 2694 C C . ALA A 1 335 ? -19.680 -14.250 16.582 1.00 87.00 335 ALA A C 1
ATOM 2696 O O . ALA A 1 335 ? -20.362 -14.231 17.599 1.00 87.00 335 ALA A O 1
ATOM 2697 N N . GLU A 1 336 ? -18.390 -13.912 16.577 1.00 90.06 336 GLU A N 1
ATOM 2698 C CA . GLU A 1 336 ? -17.578 -13.712 17.782 1.00 90.06 336 GLU A CA 1
ATOM 2699 C C . GLU A 1 336 ? -17.127 -12.257 17.968 1.00 90.06 336 GLU A C 1
ATOM 2701 O O . GLU A 1 336 ? -16.509 -11.935 18.979 1.00 90.06 336 GLU A O 1
ATOM 2706 N N . THR A 1 337 ? -17.375 -11.377 16.991 1.00 92.69 337 THR A N 1
ATOM 2707 C CA . THR A 1 337 ? -16.855 -10.006 16.938 1.00 92.69 337 THR A CA 1
ATOM 2708 C C . THR A 1 337 ? -17.929 -9.010 16.510 1.00 92.69 337 THR A C 1
ATOM 2710 O O . THR A 1 337 ? -18.559 -9.136 15.454 1.00 92.69 337 THR A O 1
ATOM 2713 N N . VAL A 1 338 ? -18.079 -7.957 17.312 1.00 94.00 338 VAL A N 1
ATOM 2714 C CA . VAL A 1 338 ? -19.032 -6.864 17.113 1.00 94.00 338 VAL A CA 1
ATOM 2715 C C . VAL A 1 338 ? -18.298 -5.530 17.190 1.00 94.00 338 VAL A C 1
ATOM 2717 O O . VAL A 1 338 ? -17.549 -5.263 18.129 1.00 94.00 338 VAL A O 1
ATOM 2720 N N . ALA A 1 339 ? -18.536 -4.665 16.211 1.00 93.31 339 ALA A N 1
ATOM 2721 C CA . ALA A 1 339 ? -18.059 -3.292 16.209 1.00 93.31 339 ALA A CA 1
ATOM 2722 C C . ALA A 1 339 ? -19.147 -2.367 16.769 1.00 93.31 339 ALA A C 1
ATOM 2724 O O . ALA A 1 339 ? -20.269 -2.340 16.274 1.00 93.31 339 ALA A O 1
ATOM 2725 N N . TRP A 1 340 ? -18.823 -1.597 17.799 1.00 93.06 340 TRP A N 1
ATOM 2726 C CA . TRP A 1 340 ? -19.739 -0.676 18.460 1.00 93.06 340 TRP A CA 1
ATOM 2727 C C . TRP A 1 340 ? -19.389 0.761 18.101 1.00 93.06 340 TRP A C 1
ATOM 2729 O O . TRP A 1 340 ? -18.320 1.252 18.464 1.00 93.06 340 TRP A O 1
ATOM 2739 N N . MET A 1 341 ? -20.303 1.448 17.423 1.00 91.44 341 MET A N 1
ATOM 2740 C CA . MET A 1 341 ? -20.136 2.848 17.034 1.00 91.44 341 MET A CA 1
ATOM 2741 C C . MET A 1 341 ? -20.895 3.750 17.997 1.00 91.44 341 MET A C 1
ATOM 2743 O O . MET A 1 341 ? -22.100 3.580 18.195 1.00 91.44 341 MET A O 1
ATOM 2747 N N . LYS A 1 342 ? -20.213 4.728 18.584 1.00 88.62 342 LYS A N 1
ATOM 2748 C CA . LYS A 1 342 ? -20.874 5.748 19.396 1.00 88.62 342 LYS A CA 1
ATOM 2749 C C . LYS A 1 342 ? -21.338 6.881 18.487 1.00 88.62 342 LYS A C 1
ATOM 2751 O O . LYS A 1 342 ? -20.516 7.577 17.892 1.00 88.62 342 LYS A O 1
ATOM 2756 N N . LEU A 1 343 ? -22.652 7.028 18.362 1.00 81.00 343 LEU A N 1
ATOM 2757 C CA . LEU A 1 343 ? -23.259 8.136 17.632 1.00 81.00 343 LEU A CA 1
ATOM 2758 C C . LEU A 1 343 ? -23.191 9.381 18.525 1.00 81.00 343 LEU A C 1
ATOM 2760 O O . LEU A 1 343 ? -23.597 9.309 19.687 1.00 81.00 343 LEU A O 1
ATOM 2764 N N . GLN A 1 344 ? -22.602 10.463 18.014 1.00 65.06 344 GLN A N 1
ATOM 2765 C CA . GLN A 1 344 ? -22.553 11.761 18.695 1.00 65.06 344 GLN A CA 1
ATOM 2766 C C . GLN A 1 344 ? -23.765 12.609 18.337 1.00 65.06 344 GLN A C 1
ATOM 2768 O O . GLN A 1 344 ? -24.180 12.552 17.156 1.00 65.06 344 GLN A O 1
#

Organism: Cherax quadricarinatus (NCBI:txid27406)

Sequence (344 aa):
MMNIGTSFKPYESLKELHKMVKTAQEKVMVQTNTPFSSLTNHIRNNNYHWGSLSELNETLKHFSYVDGFTPTQADVSLVQMLNVGSSLSPYPHLLRWYCHMASYSQAERDTFPEASNNGPLTPTSKPKEREALSMVDRWMLSQLAYAVKECNIAFEEFNFPRATTALYNLWWYQICDVYLECLKPVMYSENEEAKELSCNVLYTAVYVGLALISPFMPYLSEELFQRLPSRTANQPPSICVTPYPEPEEYEMFLDKDVDEKFRFGQKVISEVRSAKAKYDIPHKTKIELTLQSENHENRATLESLIQDITTLSAASNVRVSTEKPKGSVPTLINAETVAWMKLQ

InterPro domains:
  IPR002303 Valine-tRNA ligase [PTHR11946] (126-339)
  IPR009080 Aminoacyl-tRNA synthetase, class Ia, anticodon-binding [SSF47323] (122-326)
  IPR013155 Methionyl/Valyl/Leucyl/Isoleucyl-tRNA synthetase, anticodon-binding [PF08264] (137-289)
  IPR033705 Valyl tRNA synthetase, anticodon-binding domain [cd07962] (126-228)
  IPR036282 Glutathione S-transferase, C-terminal domain superfamily [SSF47616] (51-107)

pLDDT: mean 80.1, std 19.06, range [25.22, 98.25]

Foldseek 3Di:
DPCPDPPDDPVVVVVVLVVLVVVVVPPQDDDDDDDPVVLQVVVVQQPDGDPDPVSQLVVLVLALAPQHDFDALNRVSSLVVPSPSDDCVVRVSVVNSNSVVVPDDPVVSVPHHHRDSHGPQAQADAPDDLVLAALLLLLLLQLLLVLLVQLVVCVVVVNVVSNVVSLCCSVPVNLPLALVLLCVVVVVDPPVSNNNRSVNSNLVSLLLSLLSCCVPPVVVSFVVNVSRRDNDPPDDPTSVPDDRDDSVVRVVSNDPPSNVLVVLLVLVLVQLQVVCVVVVHPQQDAWEKEKAFPDPVNLVSCVSCQSSSCRSSNHPGYYYDNDDDPQWDWGDSDPGMIMTTHDD